Protein AF-A0A969X946-F1 (afdb_monomer_lite)

Secondary structure (DSSP, 8-state):
--S--HHHHHHHHHHTTT-SS-EEEEEPPSS-TTSHHHHHHHHHHHHTT-EEEEE-SS-TTS-EEEEE------HHHHHHHHHHHHHHHHHHHHTSSS----TT-TTSPPPPHHHHHHHHHHHHHHHHSSEEHHHHHHTT--TTHHHHHHH-TTS-EEEEETTEEEE-HHHHHHHHHTHHHHHHHHHHT----PPP-----------------------------------

pLDDT: mean 74.17, std 20.43, range [31.42, 93.5]

Structure (mmCIF, N/CA/C/O backbone):
data_AF-A0A969X946-F1
#
_entry.id   AF-A0A969X946-F1
#
loop_
_atom_site.group_PDB
_atom_site.id
_atom_site.type_symbol
_atom_site.label_atom_id
_atom_site.label_alt_id
_atom_site.label_comp_id
_atom_site.label_asym_id
_atom_site.label_entity_id
_atom_site.label_seq_id
_atom_site.pdbx_PDB_ins_code
_atom_site.Cartn_x
_atom_site.Cartn_y
_atom_site.Cartn_z
_atom_site.occupancy
_atom_site.B_iso_or_equiv
_atom_site.auth_seq_id
_atom_site.auth_comp_id
_atom_site.auth_asym_id
_atom_site.auth_atom_id
_atom_site.pdbx_PDB_model_num
ATOM 1 N N . LYS A 1 1 ? 23.696 4.891 -25.843 1.00 55.41 1 LYS A N 1
ATOM 2 C CA . LYS A 1 1 ? 23.081 4.981 -24.489 1.00 55.41 1 LYS A CA 1
ATOM 3 C C . LYS A 1 1 ? 23.203 3.608 -23.830 1.00 55.41 1 LYS A C 1
ATOM 5 O O . LYS A 1 1 ? 22.520 2.703 -24.272 1.00 55.41 1 LYS A O 1
ATOM 10 N N . LEU A 1 2 ? 24.093 3.444 -22.847 1.00 66.69 2 LEU A N 1
ATOM 11 C CA . LEU A 1 2 ? 24.466 2.140 -22.260 1.00 66.69 2 LEU A CA 1
ATOM 12 C C . LEU A 1 2 ? 23.665 1.771 -20.994 1.00 66.69 2 LEU A C 1
ATOM 14 O O . LEU A 1 2 ? 23.982 0.811 -20.305 1.00 66.69 2 LEU A O 1
ATOM 18 N N . THR A 1 3 ? 22.639 2.549 -20.649 1.00 77.50 3 THR A N 1
ATOM 19 C CA . THR A 1 3 ? 21.863 2.373 -19.418 1.00 77.50 3 THR A CA 1
ATOM 20 C C . THR A 1 3 ? 20.389 2.148 -19.723 1.00 77.50 3 THR A C 1
ATOM 22 O O . THR A 1 3 ? 19.818 2.778 -20.617 1.00 77.50 3 THR A O 1
ATOM 25 N N . LEU A 1 4 ? 19.752 1.271 -18.938 1.00 83.06 4 LEU A N 1
ATOM 26 C CA . LEU A 1 4 ? 18.316 1.011 -19.021 1.00 83.06 4 LEU A CA 1
ATOM 27 C C . LEU A 1 4 ? 17.534 2.256 -18.571 1.00 83.06 4 LEU A C 1
ATOM 29 O O . LEU A 1 4 ? 17.396 2.523 -17.367 1.00 83.06 4 LEU A O 1
ATOM 33 N N . ASN A 1 5 ? 17.051 3.021 -19.549 1.00 87.56 5 ASN A N 1
ATOM 34 C CA . ASN A 1 5 ? 16.273 4.246 -19.382 1.00 87.56 5 ASN A CA 1
ATOM 35 C C . ASN A 1 5 ? 14.909 4.136 -20.082 1.00 87.56 5 ASN A C 1
A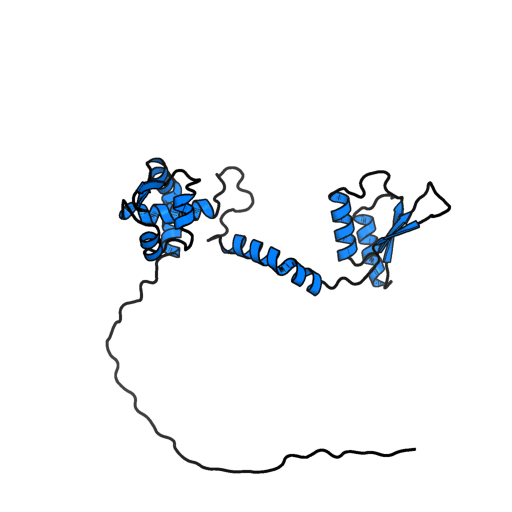TOM 37 O O . ASN A 1 5 ? 14.678 3.232 -20.884 1.00 87.56 5 ASN A O 1
ATOM 41 N N . LEU A 1 6 ? 14.004 5.071 -19.780 1.00 89.62 6 LEU A N 1
ATOM 42 C CA . LEU A 1 6 ? 12.645 5.049 -20.323 1.00 89.62 6 LEU A CA 1
ATOM 43 C C . LEU A 1 6 ? 12.625 5.160 -21.854 1.00 89.62 6 LEU A C 1
ATOM 45 O O . LEU A 1 6 ? 11.811 4.503 -22.489 1.00 89.62 6 LEU A O 1
ATOM 49 N N . THR A 1 7 ? 13.542 5.922 -22.458 1.00 90.69 7 THR A N 1
ATOM 50 C CA . THR A 1 7 ? 13.627 6.052 -23.921 1.00 90.69 7 THR A CA 1
ATOM 51 C C . THR A 1 7 ? 13.868 4.703 -24.597 1.00 90.69 7 THR A C 1
ATOM 53 O O . THR A 1 7 ? 13.180 4.378 -25.558 1.00 90.69 7 THR A O 1
ATOM 56 N N . VAL A 1 8 ? 14.804 3.899 -24.080 1.00 90.56 8 VAL A N 1
ATOM 57 C CA . VAL A 1 8 ? 15.101 2.555 -24.604 1.00 90.56 8 VAL A CA 1
ATOM 58 C C . VAL A 1 8 ? 13.893 1.634 -24.442 1.00 90.56 8 VAL A C 1
ATOM 60 O O . VAL A 1 8 ? 13.562 0.890 -25.360 1.00 90.56 8 VAL A O 1
ATOM 63 N N . ILE A 1 9 ? 13.193 1.721 -23.308 1.00 92.12 9 ILE A N 1
ATOM 64 C CA . I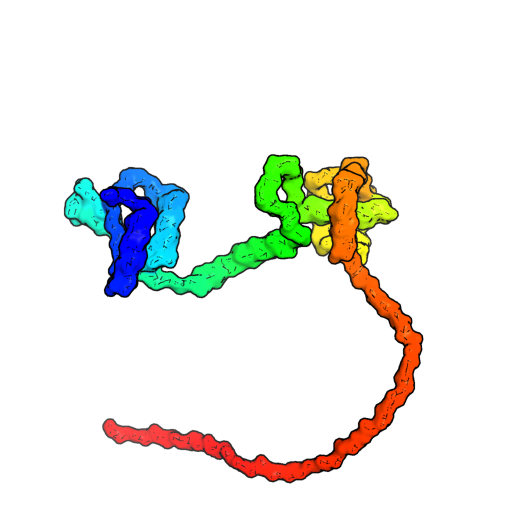LE A 1 9 ? 11.987 0.920 -23.058 1.00 92.12 9 ILE A CA 1
ATOM 65 C C . ILE A 1 9 ? 10.877 1.287 -24.050 1.00 92.12 9 ILE A C 1
ATOM 67 O O . ILE A 1 9 ? 10.271 0.395 -24.631 1.00 92.12 9 ILE A O 1
ATOM 71 N N . VAL A 1 10 ? 10.648 2.579 -24.304 1.00 93.50 10 VAL A N 1
ATOM 72 C CA . VAL A 1 10 ? 9.655 3.045 -25.290 1.00 93.50 10 VAL A CA 1
ATOM 73 C C . VAL A 1 10 ? 10.017 2.592 -26.707 1.00 93.50 10 VAL A C 1
ATOM 75 O O . VAL A 1 10 ? 9.151 2.184 -27.474 1.00 93.50 10 VAL A O 1
ATOM 78 N N . GLN A 1 11 ? 11.299 2.615 -27.067 1.00 91.81 11 GLN A N 1
ATOM 79 C CA . GLN A 1 11 ? 11.750 2.092 -28.359 1.00 91.81 11 GLN A CA 1
ATOM 80 C C . GLN A 1 11 ? 11.550 0.575 -28.475 1.00 91.81 11 GLN A C 1
ATOM 82 O O . GLN A 1 11 ? 11.248 0.075 -29.557 1.00 91.81 11 GLN A O 1
ATOM 87 N N . ALA A 1 12 ? 11.722 -0.171 -27.382 1.00 92.62 12 ALA A N 1
ATOM 88 C CA . ALA A 1 12 ? 11.475 -1.608 -27.354 1.00 92.62 12 ALA A CA 1
ATOM 89 C C . ALA A 1 12 ? 9.978 -1.923 -27.501 1.00 92.62 12 ALA A C 1
ATOM 91 O O . ALA A 1 12 ? 9.612 -2.756 -28.326 1.00 92.62 12 ALA A O 1
ATOM 92 N N . THR A 1 13 ? 9.097 -1.201 -26.802 1.00 93.19 13 THR A N 1
ATOM 93 C CA . THR A 1 13 ? 7.645 -1.402 -26.940 1.00 93.19 13 THR A CA 1
ATOM 94 C C . THR A 1 13 ? 7.128 -1.036 -28.328 1.00 93.19 13 THR A C 1
ATOM 96 O O . THR A 1 13 ? 6.245 -1.707 -28.853 1.00 93.19 13 THR A O 1
ATOM 99 N N . GLN A 1 14 ? 7.703 -0.024 -28.985 1.00 93.50 14 GLN A N 1
ATOM 100 C CA . GLN A 1 14 ? 7.376 0.279 -30.383 1.00 93.50 14 GLN A CA 1
ATOM 101 C C . GLN A 1 14 ? 7.691 -0.894 -31.324 1.00 93.50 14 GLN A C 1
ATOM 103 O O . GLN A 1 14 ? 6.919 -1.147 -32.249 1.00 93.50 14 GLN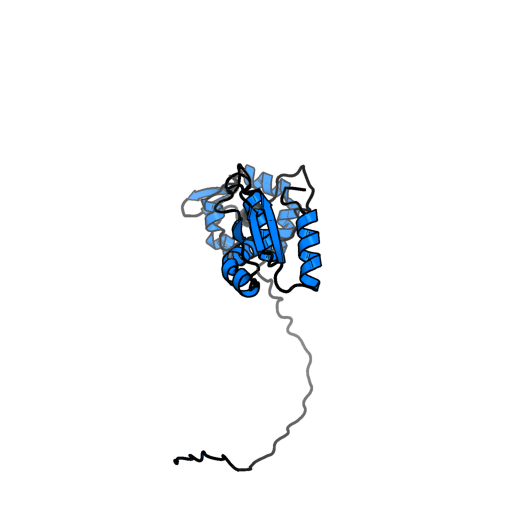 A O 1
ATOM 108 N N . ARG A 1 15 ? 8.776 -1.642 -31.075 1.00 93.19 15 ARG A N 1
ATOM 109 C CA . ARG A 1 15 ? 9.160 -2.814 -31.883 1.00 93.19 15 ARG A CA 1
ATOM 110 C C . ARG A 1 15 ? 8.237 -4.017 -31.701 1.00 93.19 15 ARG A C 1
ATOM 112 O O . ARG A 1 15 ? 8.118 -4.807 -32.631 1.00 93.19 15 ARG A O 1
ATOM 119 N N . GLN A 1 16 ? 7.528 -4.124 -30.577 1.00 92.50 16 GLN A N 1
ATOM 120 C CA . GLN A 1 16 ? 6.551 -5.202 -30.353 1.00 92.50 16 GLN A CA 1
ATOM 121 C C . GLN A 1 16 ? 5.375 -5.160 -31.341 1.00 92.50 16 GLN A C 1
ATOM 123 O O . GLN A 1 16 ? 4.665 -6.143 -31.499 1.00 92.50 16 GLN A O 1
ATOM 128 N N . ARG A 1 17 ? 5.173 -4.036 -32.046 1.00 91.62 17 ARG A N 1
ATOM 129 C CA . ARG A 1 17 ? 4.196 -3.946 -33.144 1.00 91.62 17 ARG A CA 1
ATOM 130 C C . ARG A 1 17 ? 4.553 -4.826 -34.342 1.00 91.62 17 ARG A C 1
ATOM 132 O O . ARG A 1 17 ? 3.668 -5.157 -35.119 1.00 91.62 17 ARG A O 1
ATOM 139 N N . LEU A 1 18 ? 5.839 -5.120 -34.520 1.00 92.69 18 LEU A N 1
ATOM 140 C CA . LEU A 1 18 ? 6.372 -5.828 -35.683 1.00 92.69 18 LEU A CA 1
ATOM 141 C C . LEU A 1 18 ? 6.952 -7.194 -35.304 1.00 92.69 18 LEU A C 1
ATOM 143 O O . LEU A 1 18 ? 6.895 -8.118 -36.107 1.00 92.69 18 LEU A O 1
ATOM 147 N N . CYS A 1 19 ? 7.502 -7.322 -34.094 1.00 90.44 19 CYS A N 1
ATOM 148 C CA . CYS A 1 19 ? 8.180 -8.529 -33.633 1.00 90.44 19 CYS A CA 1
ATOM 149 C C . CYS A 1 19 ? 7.427 -9.177 -32.459 1.00 90.44 19 CYS A C 1
ATOM 151 O O . CYS A 1 19 ? 7.092 -8.463 -31.511 1.00 90.44 19 CYS A O 1
ATOM 153 N N . PRO A 1 20 ? 7.231 -10.510 -32.466 1.00 84.75 20 PRO A N 1
ATOM 154 C CA . PRO A 1 20 ? 6.579 -11.223 -31.366 1.00 84.75 20 PRO A CA 1
ATOM 155 C C . PRO A 1 20 ? 7.438 -11.247 -30.095 1.00 84.75 20 PRO A C 1
ATOM 157 O O . PRO A 1 20 ? 6.914 -11.131 -28.993 1.00 84.75 20 PRO A O 1
ATOM 160 N N . GLU A 1 21 ? 8.762 -11.329 -30.245 1.00 91.69 21 GLU A N 1
ATOM 161 C CA . GLU A 1 21 ? 9.713 -11.286 -29.136 1.00 91.69 21 GLU A CA 1
ATOM 162 C C . GLU A 1 21 ? 10.650 -10.091 -29.288 1.00 91.69 21 GLU A C 1
ATOM 164 O O . GLU A 1 21 ? 11.303 -9.909 -30.319 1.00 91.69 21 GLU A O 1
ATOM 169 N N . VAL A 1 22 ? 10.732 -9.266 -28.244 1.00 93.06 22 VAL A N 1
ATOM 170 C CA . VAL A 1 22 ? 11.616 -8.100 -28.215 1.00 93.06 22 VAL A CA 1
ATOM 171 C C . VAL A 1 22 ? 12.521 -8.168 -26.999 1.00 93.06 22 VAL A C 1
ATOM 173 O O . VAL A 1 22 ? 12.069 -8.303 -25.860 1.00 93.06 22 VAL A O 1
ATOM 176 N N . TRP A 1 23 ? 13.812 -8.002 -27.259 1.00 93.12 23 TRP A N 1
ATOM 177 C CA . TRP A 1 23 ? 14.866 -8.039 -26.260 1.00 93.12 23 TRP A CA 1
ATOM 178 C C . TRP A 1 23 ? 15.526 -6.671 -26.114 1.00 93.12 23 TRP A C 1
ATOM 180 O O . TRP A 1 23 ? 15.756 -5.956 -27.090 1.00 93.12 23 TRP A O 1
ATOM 190 N N . VAL A 1 24 ? 15.865 -6.319 -24.877 1.00 92.12 24 VAL A N 1
ATOM 191 C CA . VAL A 1 24 ? 16.703 -5.165 -24.555 1.00 92.12 24 VAL A CA 1
ATOM 192 C C . VAL A 1 24 ? 18.047 -5.682 -24.065 1.00 92.12 24 VAL A C 1
ATOM 194 O O . VAL A 1 24 ? 18.098 -6.406 -23.076 1.00 92.12 24 VAL A O 1
ATOM 197 N N . ALA A 1 25 ? 19.133 -5.299 -24.732 1.00 91.25 25 ALA A N 1
ATOM 198 C CA . ALA A 1 25 ? 20.490 -5.623 -24.305 1.00 91.25 25 ALA A CA 1
ATOM 199 C C . ALA A 1 25 ? 21.132 -4.414 -23.619 1.00 91.25 25 ALA A C 1
ATOM 201 O O . ALA A 1 25 ? 21.130 -3.307 -24.166 1.00 91.25 25 ALA A O 1
ATOM 202 N N . ILE A 1 26 ? 21.676 -4.614 -22.420 1.00 89.44 26 ILE A N 1
ATOM 203 C CA . ILE A 1 26 ? 22.457 -3.600 -21.703 1.00 89.44 26 ILE A CA 1
ATOM 204 C C . ILE A 1 26 ? 23.748 -4.223 -21.166 1.00 89.44 26 ILE A C 1
ATOM 206 O O . ILE A 1 26 ? 23.740 -5.407 -20.834 1.00 89.44 26 ILE A O 1
ATOM 210 N N . PRO A 1 27 ? 24.843 -3.457 -21.022 1.00 87.81 27 PRO A N 1
ATOM 211 C CA . PRO A 1 27 ? 26.015 -3.949 -20.314 1.00 87.81 27 PRO A CA 1
ATOM 212 C C . PRO A 1 27 ? 25.666 -4.302 -18.865 1.00 87.81 27 PRO A C 1
ATOM 214 O O . PRO A 1 27 ? 24.824 -3.639 -18.240 1.00 87.81 27 PRO A O 1
ATOM 217 N N . ARG A 1 28 ? 26.316 -5.335 -18.323 1.00 84.44 28 ARG A N 1
ATOM 218 C CA . ARG A 1 28 ? 26.116 -5.759 -16.937 1.00 84.44 28 ARG A CA 1
ATOM 219 C C . ARG A 1 28 ? 26.417 -4.590 -15.991 1.00 84.44 28 ARG A C 1
ATOM 221 O O . ARG A 1 28 ? 27.518 -4.042 -16.013 1.00 84.44 28 ARG A O 1
ATOM 228 N N . PRO A 1 29 ? 25.453 -4.160 -15.157 1.00 79.06 29 PRO A N 1
ATOM 229 C CA . PRO A 1 29 ? 25.690 -3.039 -14.263 1.00 79.06 29 PRO A CA 1
ATOM 230 C C . PRO A 1 29 ? 26.687 -3.448 -13.158 1.00 79.06 29 PRO A C 1
ATOM 232 O O . PRO A 1 29 ? 26.438 -4.437 -12.464 1.00 79.06 29 PRO A O 1
ATOM 235 N N . PRO A 1 30 ? 27.767 -2.674 -12.921 1.00 65.31 30 PRO A N 1
ATOM 236 C CA . PRO A 1 30 ? 28.841 -3.047 -11.988 1.00 65.31 30 PRO A CA 1
ATOM 237 C C . PRO A 1 30 ? 28.397 -3.056 -10.517 1.00 65.31 30 PRO A C 1
ATOM 239 O O . PRO A 1 30 ? 28.999 -3.709 -9.669 1.00 65.31 30 PRO A O 1
ATOM 242 N N . ARG A 1 31 ? 27.312 -2.346 -10.186 1.00 67.19 31 ARG A N 1
ATOM 243 C CA . ARG A 1 31 ? 26.640 -2.394 -8.881 1.00 67.19 31 ARG A CA 1
ATOM 244 C C . ARG A 1 31 ? 25.128 -2.330 -9.082 1.00 67.19 31 ARG A C 1
ATOM 246 O O . ARG A 1 31 ? 24.648 -1.742 -10.046 1.00 67.19 31 ARG A O 1
ATOM 253 N N . SER A 1 32 ? 24.380 -2.823 -8.087 1.00 64.75 32 SER A N 1
ATOM 254 C CA . SER A 1 32 ? 22.963 -2.476 -7.858 1.00 64.75 32 SER A CA 1
ATOM 255 C C . SER A 1 32 ? 21.872 -3.343 -8.519 1.00 64.75 32 SER A C 1
ATOM 257 O O . SER A 1 32 ? 20.716 -2.922 -8.570 1.00 64.75 32 SER A O 1
ATOM 259 N N . MET A 1 33 ? 22.155 -4.596 -8.902 1.00 72.62 33 MET A N 1
ATOM 260 C CA . MET A 1 33 ? 21.099 -5.550 -9.320 1.00 72.62 33 MET A CA 1
ATOM 261 C C . MET A 1 33 ? 20.120 -5.936 -8.188 1.00 72.62 33 MET A C 1
ATOM 263 O O . MET A 1 33 ? 19.048 -6.487 -8.429 1.00 72.62 33 MET A O 1
ATOM 267 N N . ARG A 1 34 ? 20.451 -5.632 -6.926 1.00 77.06 34 ARG A N 1
ATOM 268 C CA . ARG A 1 34 ? 19.557 -5.836 -5.770 1.00 77.06 34 ARG A CA 1
ATOM 269 C C . ARG A 1 34 ? 18.797 -4.577 -5.344 1.00 77.06 34 ARG A C 1
ATOM 271 O O . ARG A 1 34 ? 17.991 -4.646 -4.423 1.00 77.06 34 ARG A O 1
ATOM 278 N N . SER A 1 35 ? 19.025 -3.427 -5.981 1.00 86.88 35 SER A N 1
ATOM 279 C CA . SER A 1 35 ? 18.346 -2.194 -5.570 1.00 86.88 35 SER A CA 1
ATOM 280 C C . SER A 1 35 ? 16.860 -2.204 -5.894 1.00 86.88 35 SER A C 1
ATOM 282 O O . SER A 1 35 ? 16.404 -2.795 -6.875 1.00 86.88 35 SER A O 1
ATOM 284 N N . ARG A 1 36 ? 16.096 -1.449 -5.103 1.00 86.31 36 ARG A N 1
ATOM 285 C CA . ARG A 1 36 ? 14.663 -1.257 -5.330 1.00 86.31 36 ARG A CA 1
ATOM 286 C C . ARG A 1 36 ? 14.372 -0.649 -6.705 1.00 86.31 36 ARG A C 1
ATOM 288 O O . ARG A 1 36 ? 13.439 -1.079 -7.374 1.00 86.31 36 ARG A O 1
ATOM 295 N N . GLN A 1 37 ? 15.200 0.295 -7.156 1.00 86.31 37 GLN A N 1
ATOM 296 C CA . GLN A 1 37 ? 15.068 0.890 -8.488 1.00 86.31 37 GLN A CA 1
ATOM 297 C C . GLN A 1 37 ? 15.260 -0.148 -9.599 1.00 86.31 37 GLN A C 1
ATOM 299 O O . GLN A 1 37 ? 14.489 -0.163 -10.555 1.00 86.31 37 GLN A O 1
ATOM 304 N N . TRP A 1 38 ? 16.245 -1.041 -9.469 1.00 88.31 38 TRP A N 1
ATOM 305 C CA . TRP A 1 38 ? 16.441 -2.132 -10.421 1.00 88.31 38 TRP A CA 1
ATOM 306 C C . TRP A 1 38 ? 15.245 -3.085 -10.444 1.00 88.31 38 TRP A C 1
ATOM 308 O O . TRP A 1 38 ? 14.714 -3.375 -11.512 1.00 88.31 38 TRP A O 1
ATOM 318 N N . GLN A 1 39 ? 14.742 -3.482 -9.272 1.00 89.44 39 GLN A N 1
ATOM 319 C CA . GLN A 1 39 ? 13.545 -4.321 -9.168 1.00 89.44 39 GLN A CA 1
ATOM 320 C C . GLN A 1 39 ? 12.308 -3.654 -9.792 1.00 89.44 39 GLN A C 1
ATOM 322 O O . GLN A 1 39 ? 11.521 -4.328 -10.452 1.00 89.44 39 GLN A O 1
ATOM 327 N N . HIS A 1 40 ? 12.151 -2.331 -9.659 1.00 89.62 40 HIS A N 1
ATOM 328 C CA . HIS A 1 40 ? 11.085 -1.587 -10.340 1.00 89.62 40 HIS A CA 1
ATOM 329 C C . HIS A 1 40 ? 11.240 -1.621 -11.869 1.00 89.62 40 HIS A C 1
ATOM 331 O O . HIS A 1 40 ? 10.249 -1.805 -12.574 1.00 89.62 40 HIS A O 1
ATOM 337 N N . LYS A 1 41 ? 12.467 -1.496 -12.394 1.00 89.69 41 LYS A N 1
ATOM 338 C CA . LYS A 1 41 ? 12.727 -1.616 -13.838 1.00 89.69 41 LYS A CA 1
ATOM 339 C C . LYS A 1 41 ? 12.442 -3.030 -14.350 1.00 89.69 41 LYS A C 1
ATOM 341 O O . LYS A 1 41 ? 11.766 -3.171 -15.362 1.00 89.69 41 LYS A O 1
ATOM 346 N N . LEU A 1 42 ? 12.873 -4.071 -13.632 1.00 90.12 42 LEU A N 1
ATOM 347 C CA . LEU A 1 42 ? 12.548 -5.460 -13.978 1.00 90.12 42 LEU A CA 1
ATOM 348 C C . LEU A 1 42 ? 11.040 -5.719 -13.935 1.00 90.12 42 LEU A C 1
ATOM 350 O O . LEU A 1 42 ? 10.504 -6.396 -14.807 1.00 90.12 42 LEU A O 1
ATOM 354 N N . HIS A 1 43 ? 10.342 -5.168 -12.936 1.00 90.19 43 HIS A N 1
ATOM 355 C CA . HIS A 1 43 ? 8.888 -5.254 -12.860 1.00 90.19 43 HIS A CA 1
ATOM 356 C C . HIS A 1 43 ? 8.229 -4.624 -14.090 1.00 90.19 43 HIS A C 1
ATOM 358 O O . HIS A 1 43 ? 7.336 -5.233 -14.669 1.00 90.19 43 HIS A O 1
ATOM 364 N N . LEU A 1 44 ? 8.695 -3.447 -14.515 1.00 91.56 44 LEU A N 1
ATOM 365 C CA . LEU A 1 44 ? 8.193 -2.780 -15.713 1.00 91.56 44 LEU A CA 1
ATOM 366 C C . LEU A 1 44 ? 8.418 -3.628 -16.973 1.00 91.56 44 LEU A C 1
ATOM 368 O O . LEU A 1 44 ? 7.470 -3.845 -17.716 1.00 91.56 44 LEU A O 1
ATOM 372 N N . LEU A 1 45 ? 9.627 -4.158 -17.180 1.00 91.75 45 LEU A N 1
ATOM 373 C CA . LEU A 1 45 ? 9.930 -5.010 -18.338 1.00 91.75 45 LEU A CA 1
ATOM 374 C C . LEU A 1 45 ? 9.064 -6.277 -18.366 1.00 91.75 45 LEU A C 1
ATOM 376 O O . LEU A 1 45 ? 8.491 -6.589 -19.402 1.00 91.75 45 LEU A O 1
ATOM 380 N N . ARG A 1 46 ? 8.861 -6.940 -17.216 1.00 90.69 46 ARG A N 1
ATOM 381 C CA . ARG A 1 46 ? 7.941 -8.089 -17.099 1.00 90.69 46 ARG A CA 1
ATOM 382 C C . ARG A 1 46 ? 6.497 -7.727 -17.440 1.00 90.69 46 ARG A C 1
ATOM 384 O O . ARG A 1 46 ? 5.785 -8.537 -18.012 1.00 90.69 46 ARG A O 1
ATOM 391 N N . ARG A 1 47 ? 6.041 -6.529 -17.058 1.00 90.06 47 ARG A N 1
ATOM 392 C CA . ARG A 1 47 ? 4.684 -6.038 -17.364 1.00 90.06 47 ARG A CA 1
ATOM 393 C C . ARG A 1 47 ? 4.500 -5.676 -18.832 1.00 90.06 47 ARG A C 1
ATOM 395 O O . ARG A 1 47 ? 3.359 -5.625 -19.274 1.00 90.06 47 ARG A O 1
ATOM 402 N N . LEU A 1 48 ? 5.595 -5.383 -19.522 1.00 91.75 48 LEU A N 1
ATOM 403 C CA . LEU A 1 48 ? 5.632 -5.073 -20.943 1.00 91.75 48 LEU A CA 1
ATOM 404 C C . LEU A 1 48 ? 6.011 -6.289 -21.790 1.00 91.75 48 LEU A C 1
ATOM 406 O O . LEU A 1 48 ? 6.113 -6.135 -22.995 1.00 91.75 48 LEU A O 1
ATOM 410 N N . GLU A 1 49 ? 6.233 -7.462 -21.187 1.00 92.69 49 GLU A N 1
ATOM 411 C CA . GLU A 1 49 ? 6.604 -8.695 -21.903 1.00 92.69 49 GLU A CA 1
ATOM 412 C C . GLU A 1 49 ? 7.908 -8.538 -22.707 1.00 92.69 49 GLU A C 1
ATOM 414 O O . GLU A 1 49 ? 8.095 -9.110 -23.776 1.00 92.69 49 GLU A O 1
ATOM 419 N N . LEU A 1 50 ? 8.828 -7.726 -22.178 1.00 92.75 50 LEU A N 1
ATOM 420 C CA . LEU A 1 50 ? 10.132 -7.468 -22.776 1.00 92.75 50 LEU A CA 1
ATOM 421 C C . LEU A 1 50 ? 11.201 -8.367 -22.155 1.00 92.75 50 LEU A C 1
ATOM 423 O O . LEU A 1 50 ? 11.305 -8.480 -20.929 1.00 92.75 50 LEU A O 1
ATOM 427 N N . GLY A 1 51 ? 12.048 -8.931 -23.012 1.00 93.12 51 GLY A N 1
ATOM 428 C CA . GLY A 1 51 ? 13.243 -9.659 -22.612 1.00 93.12 51 GLY A CA 1
ATOM 429 C C . GLY A 1 51 ? 14.375 -8.715 -22.210 1.00 93.12 51 GLY A C 1
ATOM 430 O O . GLY A 1 51 ? 14.478 -7.592 -22.712 1.00 93.12 51 GLY A O 1
ATOM 431 N N . LEU A 1 52 ? 15.250 -9.167 -21.313 1.00 92.69 52 LEU A N 1
ATOM 432 C CA . LEU A 1 52 ? 16.434 -8.422 -20.881 1.00 92.69 52 LEU A CA 1
ATOM 433 C C . LEU A 1 52 ? 17.675 -9.308 -20.966 1.00 92.69 52 LEU A C 1
ATOM 435 O O . LEU A 1 52 ? 17.761 -10.317 -20.266 1.00 92.69 52 LEU A O 1
ATOM 439 N N . LEU A 1 53 ? 18.640 -8.872 -21.772 1.00 92.25 53 LEU A N 1
ATOM 440 C CA . LEU A 1 53 ? 19.970 -9.458 -21.895 1.00 92.25 53 LEU A CA 1
ATOM 441 C C . LEU A 1 53 ? 20.985 -8.554 -21.193 1.00 92.25 53 LEU A C 1
ATOM 443 O O . LEU A 1 53 ? 21.041 -7.346 -21.444 1.00 92.25 53 LEU A O 1
ATOM 447 N N . LEU A 1 54 ? 21.782 -9.142 -20.309 1.00 89.81 54 LEU A N 1
ATOM 448 C CA . LEU A 1 54 ? 22.946 -8.504 -19.711 1.00 89.81 54 LEU A CA 1
ATOM 449 C C . LEU A 1 54 ? 24.182 -8.935 -20.486 1.00 89.81 54 LEU A C 1
ATOM 451 O O . LEU A 1 54 ? 24.467 -10.121 -20.552 1.00 89.81 54 LEU A O 1
ATOM 455 N N . VAL A 1 55 ? 24.895 -7.977 -21.064 1.00 87.31 55 VAL A N 1
ATOM 456 C CA . VAL A 1 55 ? 26.107 -8.225 -21.846 1.00 87.31 55 VAL A CA 1
ATOM 457 C C . VAL A 1 55 ? 27.323 -7.961 -20.966 1.00 87.31 55 VAL A C 1
ATOM 459 O O . VAL A 1 55 ? 27.484 -6.848 -20.459 1.00 87.31 55 VAL A O 1
ATOM 462 N N . ASP A 1 56 ? 28.169 -8.967 -20.768 1.00 84.31 56 ASP A N 1
ATOM 463 C CA . ASP A 1 56 ? 29.438 -8.806 -20.058 1.00 84.31 56 ASP A CA 1
ATOM 464 C C . ASP A 1 56 ? 30.525 -8.409 -21.058 1.00 84.31 56 ASP A C 1
ATOM 466 O O . ASP A 1 56 ? 31.028 -9.223 -21.826 1.00 84.31 56 ASP A O 1
ATOM 470 N N . LEU A 1 57 ? 30.881 -7.122 -21.058 1.00 78.31 57 LEU A N 1
ATOM 471 C CA . LEU A 1 57 ? 31.908 -6.584 -21.957 1.00 78.31 57 LEU A CA 1
ATOM 472 C C . LEU A 1 57 ? 33.332 -6.974 -21.523 1.00 78.31 57 LEU A C 1
ATOM 474 O O . LEU A 1 57 ? 34.238 -6.967 -22.349 1.00 78.31 57 LEU A O 1
ATOM 478 N N . ASP A 1 58 ? 33.510 -7.354 -20.254 1.00 76.81 58 ASP A N 1
ATOM 479 C CA . ASP A 1 58 ? 34.811 -7.697 -19.663 1.00 76.81 58 ASP A CA 1
ATOM 480 C C . ASP A 1 58 ? 35.135 -9.204 -19.738 1.00 76.81 58 ASP A C 1
ATOM 482 O O . ASP A 1 58 ? 36.257 -9.614 -19.446 1.00 76.81 58 ASP A O 1
ATOM 486 N N . ARG A 1 59 ? 34.158 -10.051 -20.101 1.00 73.62 59 ARG A N 1
ATOM 487 C CA . ARG A 1 59 ? 34.309 -11.515 -20.191 1.00 73.62 59 ARG A CA 1
ATOM 488 C C . ARG A 1 59 ? 33.783 -12.034 -21.534 1.00 73.62 59 ARG A C 1
ATOM 490 O O . ARG A 1 59 ? 32.619 -12.421 -21.623 1.00 73.62 59 ARG A O 1
ATOM 497 N N . PRO A 1 60 ? 34.626 -12.097 -22.578 1.00 66.62 60 PRO A N 1
ATOM 498 C CA . PRO A 1 60 ? 34.186 -12.478 -23.921 1.00 66.62 60 PRO A CA 1
ATOM 499 C C . PRO A 1 60 ? 33.758 -13.951 -24.050 1.00 66.62 60 PRO A C 1
ATOM 501 O O . PRO A 1 60 ? 33.072 -14.295 -25.006 1.00 66.62 60 PRO A O 1
ATOM 504 N N . GLU A 1 61 ? 34.118 -14.817 -23.097 1.00 68.19 61 GLU A N 1
ATOM 505 C CA . GLU A 1 61 ? 33.771 -16.249 -23.113 1.00 68.19 61 GLU A CA 1
ATOM 506 C C . GLU A 1 61 ? 32.285 -16.527 -22.819 1.00 68.19 61 GLU A C 1
ATOM 508 O O . GLU A 1 61 ? 31.747 -17.546 -23.247 1.00 68.19 61 GLU A O 1
ATOM 513 N N . GLN A 1 62 ? 31.599 -15.619 -22.114 1.00 64.00 62 GLN A N 1
ATOM 514 C CA . GLN A 1 62 ? 30.153 -15.675 -21.864 1.00 64.00 62 GLN A CA 1
ATOM 515 C C . GLN A 1 62 ? 29.559 -14.280 -22.075 1.00 64.00 62 GLN A C 1
ATOM 517 O O . GLN A 1 62 ? 29.271 -13.565 -21.115 1.00 64.00 62 GLN A O 1
ATOM 522 N N . PRO A 1 63 ? 29.392 -13.864 -23.339 1.00 74.12 63 PRO A N 1
ATOM 523 C CA . PR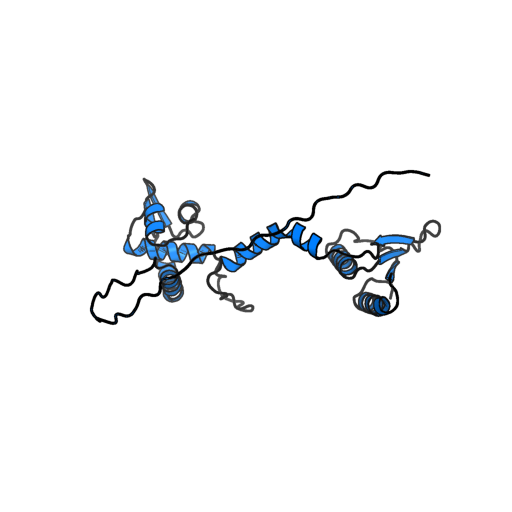O A 1 63 ? 29.172 -12.464 -23.664 1.00 74.12 63 PRO A CA 1
ATOM 524 C C . PRO A 1 63 ? 27.789 -11.955 -23.241 1.00 74.12 63 PRO A C 1
ATOM 526 O O . PRO A 1 63 ? 27.620 -10.746 -23.115 1.00 74.12 63 PRO A O 1
ATOM 529 N N . ALA A 1 64 ? 26.794 -12.828 -23.023 1.00 81.56 64 ALA A N 1
ATOM 530 C CA . ALA A 1 64 ? 25.447 -12.409 -22.643 1.00 81.56 64 ALA A CA 1
ATOM 531 C C . ALA A 1 64 ? 24.702 -13.409 -21.738 1.00 81.56 64 ALA A C 1
ATOM 533 O O . ALA A 1 64 ? 24.692 -14.611 -21.988 1.00 81.56 64 ALA A O 1
ATOM 534 N N . GLU A 1 65 ? 24.003 -12.881 -20.731 1.00 86.81 65 GLU A N 1
ATOM 535 C CA . GLU A 1 65 ? 23.130 -13.598 -19.796 1.00 86.81 65 GLU A CA 1
ATOM 536 C C . GLU A 1 65 ? 21.679 -13.098 -19.942 1.00 86.81 65 GLU A C 1
ATOM 538 O O . GLU A 1 65 ? 21.408 -11.896 -19.856 1.00 86.81 65 GLU A O 1
ATOM 543 N N . ALA A 1 66 ? 20.720 -14.008 -20.137 1.00 87.56 66 ALA A N 1
ATOM 544 C CA . ALA A 1 66 ? 19.296 -13.669 -20.181 1.00 87.56 66 ALA A CA 1
ATOM 545 C C . ALA A 1 66 ? 18.710 -13.567 -18.768 1.00 87.56 66 ALA A C 1
ATOM 547 O O . ALA A 1 66 ? 18.491 -14.572 -18.097 1.00 87.56 66 ALA A O 1
ATOM 548 N N . LEU A 1 67 ? 18.416 -12.342 -18.323 1.00 87.50 67 LEU A N 1
ATOM 549 C CA . LEU A 1 67 ? 17.842 -12.097 -16.996 1.00 87.50 67 LEU A CA 1
ATOM 550 C C . LEU A 1 67 ? 16.308 -12.157 -16.992 1.00 87.50 67 LEU A C 1
ATOM 552 O O . LEU A 1 67 ? 15.693 -12.515 -15.985 1.00 87.50 67 LEU A O 1
ATOM 556 N N . LEU A 1 68 ? 15.676 -11.749 -18.093 1.00 88.94 68 LEU A N 1
ATOM 557 C CA . LEU A 1 68 ? 14.228 -11.812 -18.279 1.00 88.94 68 LEU A CA 1
ATOM 558 C C . LEU A 1 68 ? 13.921 -12.358 -19.663 1.00 88.94 68 LEU A C 1
ATOM 560 O O . LEU A 1 68 ? 14.493 -11.887 -20.644 1.00 88.94 68 LEU A O 1
ATOM 564 N N . LEU A 1 69 ? 12.981 -13.293 -19.725 1.00 87.81 69 LEU A N 1
ATOM 565 C CA . LEU A 1 69 ? 12.435 -13.795 -20.977 1.00 87.81 69 LEU A CA 1
ATOM 566 C C . LEU A 1 69 ? 11.257 -12.908 -21.420 1.00 87.81 69 LEU A C 1
ATOM 568 O O . LEU A 1 69 ? 10.470 -12.489 -20.559 1.00 87.81 69 LEU A O 1
ATOM 572 N N . PRO A 1 70 ? 11.109 -12.628 -22.727 1.00 84.62 70 PRO A N 1
ATOM 573 C CA . PRO A 1 70 ? 9.925 -11.990 -23.290 1.00 84.62 70 PRO A CA 1
ATOM 574 C C . PRO A 1 70 ? 8.781 -13.007 -23.298 1.00 84.62 70 PRO A C 1
ATOM 576 O O . PRO A 1 70 ? 8.513 -13.672 -24.290 1.00 84.62 70 PRO A O 1
ATOM 579 N N . GLN A 1 71 ? 8.148 -13.192 -22.145 1.00 83.44 71 GLN A N 1
ATOM 580 C CA . GLN A 1 71 ? 7.034 -14.118 -21.991 1.00 83.44 71 GLN A CA 1
ATOM 581 C C . GLN A 1 71 ? 5.744 -13.366 -21.704 1.00 83.44 71 GLN A C 1
ATOM 583 O O . GLN A 1 71 ? 5.743 -12.366 -20.979 1.00 83.44 71 GLN A O 1
ATOM 588 N N . PHE A 1 72 ? 4.643 -13.919 -22.213 1.00 78.56 72 PHE A N 1
ATOM 589 C CA . PHE A 1 72 ? 3.311 -13.432 -21.904 1.00 78.56 72 PHE A CA 1
ATOM 590 C C . PHE A 1 72 ? 3.069 -13.443 -20.394 1.00 78.56 72 PHE A C 1
ATOM 592 O O . PHE A 1 72 ? 3.332 -14.433 -19.696 1.00 78.56 72 PHE A O 1
ATOM 599 N N . LEU A 1 73 ? 2.547 -12.333 -19.881 1.00 80.75 73 LEU A N 1
ATOM 600 C CA . LEU A 1 73 ? 2.182 -12.208 -18.484 1.00 80.75 73 LEU A CA 1
ATOM 601 C C . LE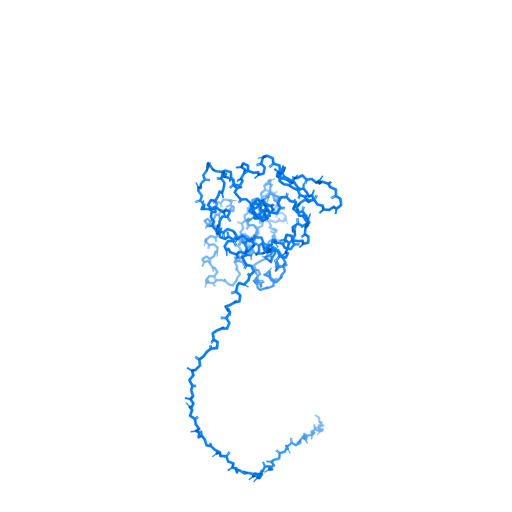U A 1 73 ? 0.666 -12.337 -18.341 1.00 80.75 73 LEU A C 1
ATOM 603 O O . LEU A 1 73 ? -0.072 -11.384 -18.589 1.00 80.75 73 LEU A O 1
ATOM 607 N N . ASP A 1 74 ? 0.198 -13.469 -17.800 1.00 83.44 74 ASP A N 1
ATOM 608 C CA . ASP A 1 74 ? -1.209 -13.599 -17.412 1.00 83.44 74 ASP A CA 1
ATOM 609 C C . ASP A 1 74 ? -1.539 -12.627 -16.265 1.00 83.44 74 ASP A C 1
ATOM 611 O O . ASP A 1 74 ? -1.364 -12.896 -15.067 1.00 83.44 74 ASP A O 1
ATOM 615 N N . ARG A 1 75 ? -2.059 -11.459 -16.650 1.00 80.94 75 ARG A N 1
ATOM 616 C CA . ARG A 1 75 ? -2.485 -10.402 -15.734 1.00 80.94 75 ARG A CA 1
ATOM 617 C C . ARG A 1 75 ? -3.545 -10.906 -14.762 1.00 80.94 75 ARG A C 1
ATOM 619 O O . ARG A 1 75 ? -3.552 -10.473 -13.609 1.00 80.94 75 ARG A O 1
ATOM 626 N N . SER A 1 76 ? -4.413 -11.819 -15.191 1.00 81.38 76 SER A N 1
ATOM 627 C CA . SER A 1 76 ? -5.470 -12.363 -14.347 1.00 81.38 76 SER A CA 1
ATOM 628 C C . SER A 1 76 ? -4.885 -13.228 -13.221 1.00 81.38 76 SER A C 1
ATOM 630 O O . SER A 1 76 ? -5.258 -13.041 -12.061 1.00 81.38 76 SER A O 1
ATOM 632 N N . ALA A 1 77 ? -3.886 -14.073 -13.506 1.00 82.44 77 ALA A N 1
ATOM 633 C CA . ALA A 1 77 ? -3.165 -14.843 -12.488 1.00 82.44 77 ALA A CA 1
ATOM 634 C C . ALA A 1 77 ? -2.443 -13.946 -11.477 1.00 82.44 77 ALA A C 1
ATOM 636 O O . ALA A 1 77 ? -2.509 -14.186 -10.267 1.00 82.44 77 ALA A O 1
ATOM 637 N N . VAL A 1 78 ? -1.796 -12.876 -11.951 1.00 82.44 78 VAL A N 1
ATOM 638 C CA . VAL A 1 78 ? -1.119 -11.904 -11.076 1.00 82.44 78 VAL A CA 1
ATOM 639 C C . VAL A 1 78 ? -2.113 -11.213 -10.139 1.00 82.44 78 VAL A C 1
ATOM 641 O O . VAL A 1 78 ? -1.826 -11.043 -8.951 1.00 82.44 78 VAL A O 1
ATOM 644 N N . LEU A 1 79 ? -3.284 -10.822 -10.648 1.00 83.31 79 LEU A N 1
ATOM 645 C CA . LEU A 1 79 ? -4.331 -10.191 -9.842 1.00 83.31 79 LEU A CA 1
ATOM 646 C C . LEU A 1 79 ? -4.930 -11.164 -8.822 1.00 83.31 79 LEU A C 1
ATOM 648 O O . LEU A 1 79 ? -5.048 -10.795 -7.654 1.00 83.31 79 LEU A O 1
ATOM 652 N N . ARG A 1 80 ? -5.217 -12.414 -9.217 1.00 85.62 80 ARG A N 1
ATOM 653 C CA . ARG A 1 80 ? -5.691 -13.469 -8.301 1.00 85.62 80 ARG A CA 1
ATOM 654 C C . ARG A 1 80 ? -4.720 -13.680 -7.138 1.00 85.62 80 ARG A C 1
ATOM 656 O O . ARG A 1 80 ? -5.128 -13.652 -5.980 1.00 85.62 80 ARG A O 1
ATOM 663 N N . ARG A 1 81 ? -3.414 -13.789 -7.416 1.00 83.62 81 ARG A N 1
ATOM 664 C CA . ARG A 1 81 ? -2.380 -13.957 -6.375 1.00 83.62 81 ARG A CA 1
ATOM 665 C C . ARG A 1 81 ? -2.338 -12.782 -5.387 1.00 83.62 81 ARG A C 1
ATOM 667 O O . ARG A 1 81 ? -2.065 -12.979 -4.206 1.00 83.62 81 ARG A O 1
ATOM 674 N N . ASN A 1 82 ? -2.637 -11.570 -5.850 1.00 84.56 82 ASN A N 1
ATOM 675 C CA . ASN A 1 82 ? -2.619 -10.356 -5.030 1.00 84.56 82 ASN A CA 1
ATOM 676 C C . ASN A 1 82 ? -3.985 -9.986 -4.428 1.00 84.56 82 ASN A C 1
ATOM 678 O O . ASN A 1 82 ? -4.080 -8.973 -3.733 1.00 84.56 82 ASN A O 1
ATOM 682 N N . GLN A 1 83 ? -5.027 -10.797 -4.640 1.00 84.19 83 GLN A N 1
ATOM 683 C CA . GLN A 1 83 ? -6.396 -10.477 -4.238 1.00 84.19 83 GLN A CA 1
ATOM 684 C C . GLN A 1 83 ? -6.512 -10.197 -2.736 1.00 84.19 83 GLN A C 1
ATOM 686 O O . GLN A 1 83 ? -7.164 -9.236 -2.356 1.00 84.19 83 GLN A O 1
ATOM 691 N N . ARG A 1 84 ? -5.818 -10.952 -1.872 1.00 81.50 84 ARG A N 1
ATOM 692 C CA . ARG A 1 84 ? -5.835 -10.719 -0.413 1.00 81.50 84 ARG A CA 1
ATOM 693 C C . ARG A 1 84 ? -5.293 -9.340 -0.027 1.00 81.50 84 ARG A C 1
ATOM 695 O O . ARG A 1 84 ? -5.924 -8.638 0.753 1.00 81.50 84 ARG A O 1
ATOM 702 N N . ARG A 1 85 ? -4.161 -8.928 -0.611 1.00 81.31 85 ARG A N 1
ATOM 703 C CA . ARG A 1 85 ? -3.575 -7.592 -0.386 1.00 81.31 85 ARG A CA 1
ATOM 704 C C . ARG A 1 85 ? -4.488 -6.493 -0.914 1.00 81.31 85 ARG A C 1
ATOM 706 O O . ARG A 1 85 ? -4.661 -5.472 -0.260 1.00 81.31 85 ARG A O 1
ATOM 713 N N . TYR A 1 86 ? -5.094 -6.723 -2.079 1.00 81.19 86 TYR A N 1
ATOM 714 C CA . TYR A 1 86 ? -6.077 -5.805 -2.640 1.00 81.19 86 TYR A CA 1
ATOM 715 C C . TYR A 1 86 ? -7.306 -5.674 -1.735 1.00 81.19 86 TYR A C 1
ATOM 717 O O . TYR A 1 86 ? -7.725 -4.559 -1.468 1.00 81.19 86 TYR A O 1
ATOM 725 N N . GLN A 1 87 ? -7.839 -6.775 -1.198 1.00 81.44 87 GLN A N 1
ATOM 726 C CA . GLN A 1 87 ? -8.976 -6.741 -0.274 1.00 81.44 87 GLN A CA 1
ATOM 727 C C . GLN A 1 87 ? -8.630 -6.072 1.059 1.00 81.44 87 GLN A C 1
ATOM 729 O O . GLN A 1 87 ? -9.459 -5.349 1.595 1.00 81.44 87 GLN A O 1
ATOM 734 N N . GLN A 1 88 ? -7.411 -6.246 1.575 1.00 79.31 88 GLN A N 1
ATOM 735 C CA . GLN A 1 88 ? -6.943 -5.523 2.764 1.00 79.31 88 GLN A CA 1
ATOM 736 C C . GLN A 1 88 ? -6.875 -4.014 2.513 1.00 79.31 88 GLN A C 1
ATOM 738 O O . GLN A 1 88 ? -7.443 -3.243 3.280 1.00 79.31 88 GLN A O 1
ATOM 743 N N . MET A 1 89 ? -6.260 -3.598 1.403 1.00 77.56 89 MET A N 1
ATOM 744 C CA . MET A 1 89 ? -6.224 -2.191 0.994 1.00 77.56 89 MET A CA 1
ATOM 745 C C . MET A 1 89 ? -7.636 -1.643 0.750 1.00 77.56 89 MET A C 1
ATOM 747 O O . MET A 1 89 ? -7.956 -0.541 1.179 1.00 77.56 89 MET A O 1
ATOM 751 N N . LYS A 1 90 ? -8.511 -2.432 0.119 1.00 75.25 90 LYS A N 1
ATOM 752 C CA . LYS A 1 90 ? -9.915 -2.089 -0.108 1.00 75.25 90 LYS A CA 1
ATOM 753 C C . LYS A 1 90 ? -10.650 -1.910 1.221 1.00 75.25 90 LYS A C 1
ATOM 755 O O . LYS A 1 90 ? -11.332 -0.915 1.402 1.00 75.25 90 LYS A O 1
ATOM 760 N N . HIS A 1 91 ? -10.485 -2.823 2.170 1.00 70.81 91 HIS A N 1
ATOM 761 C CA . HIS A 1 91 ? -11.086 -2.707 3.497 1.00 70.81 91 HIS A CA 1
ATOM 762 C C . HIS A 1 91 ? -10.574 -1.473 4.253 1.00 70.81 91 HIS A C 1
ATOM 764 O O . HIS A 1 91 ? -11.346 -0.792 4.925 1.00 70.81 91 HIS A O 1
ATOM 770 N N . GLU A 1 92 ? -9.288 -1.152 4.117 1.00 68.62 92 GLU A N 1
ATOM 771 C CA . GLU A 1 92 ? -8.716 0.073 4.673 1.00 68.62 92 GLU A CA 1
ATOM 772 C C . GLU A 1 92 ? -9.290 1.333 4.010 1.00 68.62 92 GLU A C 1
ATOM 774 O O . GLU A 1 92 ? -9.547 2.320 4.695 1.00 68.62 92 GLU A O 1
ATOM 779 N N . PHE A 1 93 ? -9.506 1.299 2.694 1.00 61.59 93 PHE A N 1
ATOM 780 C CA . PHE A 1 93 ? -10.004 2.425 1.909 1.00 61.59 93 PHE A CA 1
ATOM 781 C C . PHE A 1 93 ? -11.501 2.672 2.134 1.00 61.59 93 PHE A C 1
ATOM 783 O O . PHE A 1 93 ? -11.891 3.774 2.496 1.00 61.59 93 PHE A O 1
ATOM 790 N N . PHE A 1 94 ? -12.336 1.640 1.995 1.00 57.31 94 PHE A N 1
ATOM 791 C CA . PHE A 1 94 ? -13.792 1.717 2.183 1.00 57.31 94 PHE A CA 1
ATOM 792 C C . PHE A 1 94 ? -14.214 1.753 3.654 1.00 57.31 94 PHE A C 1
ATOM 794 O O . PHE A 1 94 ? -15.343 2.104 3.966 1.00 57.31 94 PHE A O 1
ATOM 801 N N . GLY A 1 95 ? -13.308 1.424 4.573 1.00 55.34 95 GLY A N 1
ATOM 802 C CA . GLY A 1 95 ? -13.503 1.677 5.992 1.00 55.34 95 GLY A CA 1
ATOM 803 C C . GLY A 1 95 ? -13.465 3.160 6.377 1.00 55.34 95 GLY A C 1
ATOM 804 O O . GLY A 1 95 ? -13.752 3.479 7.530 1.00 55.34 95 GLY A O 1
ATOM 805 N N . ARG A 1 96 ? -13.075 4.049 5.455 1.00 55.38 96 ARG A N 1
ATOM 806 C CA . ARG A 1 96 ? -13.050 5.501 5.650 1.00 55.38 96 ARG A CA 1
ATOM 807 C C . ARG A 1 96 ? -14.403 6.059 5.213 1.00 55.38 96 ARG A C 1
ATOM 809 O O . ARG A 1 96 ? -14.738 6.005 4.031 1.00 55.38 96 ARG A O 1
ATOM 816 N N . HIS A 1 97 ? -15.181 6.584 6.156 1.00 48.22 97 HIS A N 1
ATOM 817 C CA . HIS A 1 97 ? -16.359 7.374 5.815 1.00 48.22 97 HIS A CA 1
ATOM 818 C C . HIS A 1 97 ? -15.883 8.704 5.224 1.00 48.22 97 HIS A C 1
ATOM 820 O O . HIS A 1 97 ? -15.507 9.616 5.948 1.00 48.22 97 HIS A O 1
ATOM 826 N N . GLY A 1 98 ? -15.900 8.807 3.897 1.00 51.06 98 GLY A N 1
ATOM 827 C CA . GLY A 1 98 ? -15.683 10.067 3.193 1.00 51.06 98 GLY A CA 1
ATOM 828 C C . GLY A 1 98 ? -14.211 10.426 3.002 1.00 51.06 98 GLY A C 1
ATOM 829 O O . GLY A 1 98 ? -13.463 10.715 3.930 1.00 51.06 98 GLY A O 1
ATOM 830 N N . ASP A 1 99 ? -13.811 10.465 1.739 1.00 51.75 99 ASP A N 1
ATOM 831 C CA . ASP A 1 99 ? -12.519 10.926 1.247 1.00 51.75 99 ASP A CA 1
ATOM 832 C C . ASP A 1 99 ? -12.319 12.434 1.536 1.00 51.75 99 ASP A C 1
ATOM 834 O O . ASP A 1 99 ? -12.524 13.290 0.677 1.00 51.75 99 ASP A O 1
ATOM 838 N N . ARG A 1 100 ? -12.003 12.796 2.789 1.00 52.41 100 ARG A N 1
ATOM 839 C CA . ARG A 1 100 ? -11.746 14.193 3.205 1.00 52.41 100 ARG A CA 1
ATOM 840 C C . ARG A 1 100 ? -10.279 14.530 3.425 1.00 52.41 100 ARG A C 1
ATOM 842 O O . ARG A 1 100 ? -9.950 15.701 3.604 1.00 52.41 100 ARG A O 1
ATOM 849 N N . ASN A 1 101 ? -9.377 13.563 3.288 1.00 51.69 101 ASN A N 1
ATOM 850 C CA . ASN A 1 101 ? -7.972 13.880 3.060 1.00 51.69 101 ASN A CA 1
ATOM 851 C C . ASN A 1 101 ? -7.817 14.323 1.598 1.00 51.69 101 ASN A C 1
ATOM 853 O O . ASN A 1 101 ? -7.281 13.582 0.778 1.00 51.69 101 ASN A O 1
ATOM 857 N N . ARG A 1 102 ? -8.303 15.530 1.259 1.00 45.50 102 ARG A N 1
ATOM 858 C CA . ARG A 1 102 ? -7.981 16.173 -0.022 1.00 45.50 102 ARG A CA 1
ATOM 859 C C . ARG A 1 102 ? -6.464 16.135 -0.173 1.00 45.50 102 ARG A C 1
ATOM 861 O O . ARG A 1 102 ? -5.741 16.728 0.631 1.00 45.50 102 ARG A O 1
ATOM 868 N N . GLY A 1 103 ? -5.983 15.409 -1.179 1.00 43.19 103 GLY A N 1
ATOM 869 C CA . GLY A 1 103 ? -4.564 15.361 -1.500 1.00 43.19 103 GLY A CA 1
ATOM 870 C C . GLY A 1 103 ? -4.032 16.787 -1.638 1.00 43.19 103 GLY A C 1
ATOM 871 O O . GLY A 1 103 ? -4.496 17.533 -2.493 1.00 43.19 103 GLY A O 1
ATOM 872 N N . GLY A 1 104 ? -3.109 17.178 -0.754 1.00 42.31 104 GLY A N 1
ATOM 873 C CA . GLY A 1 104 ? -2.471 18.498 -0.774 1.00 42.31 104 GLY A CA 1
ATOM 874 C C . GLY A 1 104 ? -2.601 19.350 0.494 1.00 42.31 104 GLY A C 1
ATOM 875 O O . GLY A 1 104 ? -1.898 20.352 0.594 1.00 42.31 104 GLY A O 1
ATOM 876 N N . SER A 1 105 ? -3.412 18.990 1.498 1.00 43.81 105 SER A N 1
ATOM 877 C CA . SER A 1 105 ? -3.476 19.781 2.742 1.00 43.81 105 SER A CA 1
ATOM 878 C C . SER A 1 105 ? -2.268 19.504 3.652 1.00 43.81 105 SER A C 1
ATOM 880 O O . SER A 1 105 ? -2.254 18.562 4.444 1.00 43.81 105 SER A O 1
ATOM 882 N N . ALA A 1 106 ? -1.233 20.333 3.538 1.00 43.09 106 ALA A N 1
ATOM 883 C CA . ALA A 1 106 ? 0.044 20.188 4.239 1.00 43.09 106 ALA A CA 1
ATOM 884 C C . ALA A 1 106 ? 0.065 20.678 5.708 1.00 43.09 106 ALA A C 1
ATOM 886 O O . ALA A 1 106 ? 1.145 20.736 6.290 1.00 43.09 106 ALA A O 1
ATOM 887 N N . ARG A 1 107 ? -1.064 21.064 6.329 1.00 39.59 107 ARG A N 1
ATOM 888 C CA . ARG A 1 107 ? -1.055 21.723 7.660 1.00 39.59 107 ARG A CA 1
ATOM 889 C C . ARG A 1 107 ? -2.223 21.378 8.600 1.00 39.59 107 ARG A C 1
ATOM 891 O O . ARG A 1 107 ? -2.601 22.200 9.422 1.00 39.59 107 ARG A O 1
ATOM 898 N N . GLY A 1 108 ? -2.787 20.175 8.508 1.00 48.50 108 GLY A N 1
ATOM 899 C CA . GLY A 1 108 ? -3.760 19.676 9.490 1.00 48.50 108 GLY A CA 1
ATOM 900 C C . GLY A 1 108 ? -3.334 18.320 10.063 1.00 48.50 108 GLY A C 1
ATOM 901 O O . GLY A 1 108 ? -2.741 17.528 9.319 1.00 48.50 108 GLY A O 1
ATOM 902 N N . PRO A 1 109 ? -3.596 18.021 11.352 1.00 54.38 109 PRO A N 1
ATOM 903 C CA . PRO A 1 109 ? -3.382 16.684 11.891 1.00 54.38 109 PRO A CA 1
ATOM 904 C C . PRO A 1 109 ? -4.198 15.688 11.063 1.00 54.38 109 PRO A C 1
ATOM 906 O O . PRO A 1 109 ? -5.416 15.804 10.957 1.00 54.38 109 PRO A O 1
ATOM 909 N N . ARG A 1 110 ? -3.512 14.738 10.413 1.00 60.12 110 ARG A N 1
ATOM 910 C CA . ARG A 1 110 ? -4.154 13.761 9.525 1.00 60.12 110 ARG A CA 1
ATOM 911 C C . ARG A 1 110 ? -5.192 12.977 10.319 1.00 60.12 110 ARG A C 1
ATOM 913 O O . ARG A 1 110 ? -4.836 12.267 11.262 1.00 60.12 110 ARG A O 1
ATOM 920 N N . MET A 1 111 ? -6.453 13.089 9.918 1.00 70.75 111 MET A N 1
ATOM 921 C CA . MET A 1 111 ? -7.514 12.283 10.496 1.00 70.75 111 MET A CA 1
ATOM 922 C C . MET A 1 111 ? -7.351 10.844 9.999 1.00 70.75 111 MET A C 1
ATOM 924 O O . MET A 1 111 ? -7.315 10.583 8.792 1.00 70.75 111 MET A O 1
ATOM 928 N N . THR A 1 112 ? -7.154 9.915 10.933 1.00 80.25 112 THR A N 1
ATOM 929 C CA . THR A 1 112 ? -7.100 8.477 10.652 1.00 80.25 112 THR A CA 1
ATOM 930 C C . THR A 1 112 ? -8.438 7.850 11.018 1.00 80.25 112 THR A C 1
ATOM 932 O O . THR A 1 112 ? -9.107 8.313 11.939 1.00 80.25 112 THR A O 1
ATOM 935 N N . ARG A 1 113 ? -8.797 6.743 10.356 1.00 78.19 113 ARG A N 1
ATOM 936 C CA . ARG A 1 113 ? -10.016 5.969 10.653 1.00 78.19 113 ARG A CA 1
ATOM 937 C C . ARG A 1 113 ? -10.166 5.662 12.146 1.00 78.19 113 ARG A C 1
ATOM 939 O O . ARG A 1 113 ? -11.260 5.734 12.685 1.00 78.19 113 ARG A O 1
ATOM 946 N N . TYR A 1 114 ? -9.054 5.357 12.815 1.00 84.62 114 TYR A N 1
ATOM 947 C CA . TYR A 1 114 ? -9.043 5.120 14.256 1.00 84.62 114 TYR A CA 1
ATOM 948 C C . TYR A 1 114 ? -9.527 6.347 15.043 1.00 84.62 114 TYR A C 1
ATOM 950 O O . TYR A 1 114 ? -10.380 6.208 15.909 1.00 84.62 114 TYR A O 1
ATOM 958 N N . ARG A 1 115 ? -9.043 7.556 14.719 1.00 85.81 115 ARG A N 1
ATOM 959 C CA . ARG A 1 115 ? -9.457 8.786 15.417 1.00 85.81 115 ARG A CA 1
ATOM 960 C C . ARG A 1 115 ? -10.916 9.149 15.146 1.00 85.81 115 ARG A C 1
ATOM 962 O O . ARG A 1 115 ? -11.593 9.569 16.074 1.00 85.81 115 ARG A O 1
ATOM 969 N N . GLU A 1 116 ? -11.412 8.940 13.927 1.00 86.75 116 GLU A N 1
ATOM 970 C CA . GLU A 1 116 ? -12.843 9.100 13.613 1.00 86.75 116 GLU A CA 1
ATOM 971 C C . GLU A 1 116 ? -13.698 8.146 14.447 1.00 86.75 116 GLU A C 1
ATOM 973 O O . GLU A 1 116 ? -14.686 8.556 15.049 1.00 86.75 116 GLU A O 1
ATOM 978 N N . GLN A 1 117 ? -13.281 6.883 14.548 1.00 87.94 117 GLN A N 1
ATOM 979 C CA . GLN A 1 117 ? -13.973 5.904 15.379 1.00 87.94 117 GLN A CA 1
ATOM 980 C C . GLN A 1 117 ? -13.903 6.267 16.869 1.00 87.94 117 GLN A C 1
ATOM 982 O O . GLN A 1 117 ? -14.908 6.124 17.559 1.00 87.94 117 GLN A O 1
ATOM 987 N N . CYS A 1 118 ? -12.777 6.791 17.367 1.00 89.88 118 CYS A N 1
ATOM 988 C CA . CYS A 1 118 ? -12.693 7.322 18.730 1.00 89.88 118 CYS A CA 1
ATOM 989 C C . CYS A 1 118 ? -13.654 8.498 18.952 1.00 89.88 118 CYS A C 1
ATOM 991 O O . CYS A 1 118 ? -14.276 8.568 20.006 1.00 89.88 118 CYS A O 1
ATOM 993 N N . LEU A 1 119 ? -13.793 9.410 17.983 1.00 90.44 119 LEU A N 1
ATOM 994 C CA . LEU A 1 119 ? -14.719 10.541 18.093 1.00 90.44 119 LEU A CA 1
ATOM 995 C C . LEU A 1 119 ? -16.174 10.078 18.110 1.00 90.44 119 LEU A C 1
ATOM 997 O O . LEU A 1 119 ? -16.940 10.555 18.936 1.00 90.44 119 LEU A O 1
ATOM 1001 N N . LEU A 1 120 ? -16.543 9.116 17.262 1.00 90.19 120 LEU A N 1
ATOM 1002 C CA . LEU A 1 120 ? -17.885 8.533 17.269 1.00 90.19 120 LEU A CA 1
ATOM 1003 C C . LEU A 1 120 ? -18.190 7.845 18.608 1.00 90.19 120 LEU A C 1
ATOM 1005 O O . LEU A 1 120 ? -19.223 8.103 19.216 1.00 90.19 120 LEU A O 1
ATOM 1009 N N . VAL A 1 121 ? -17.269 7.010 19.099 1.00 91.00 121 VAL A N 1
ATOM 1010 C CA . VAL A 1 121 ? -17.416 6.336 20.400 1.00 91.00 121 VAL A CA 1
ATOM 1011 C C . VAL A 1 121 ? -17.506 7.356 21.539 1.00 91.00 121 VAL A C 1
ATOM 1013 O O . VAL A 1 121 ? -18.341 7.206 22.425 1.00 91.00 121 VAL A O 1
ATOM 1016 N N . GLY A 1 122 ? -16.685 8.408 21.510 1.00 91.44 122 GLY A N 1
ATOM 1017 C CA . GLY A 1 122 ? -16.745 9.501 22.478 1.00 91.44 122 GLY A CA 1
ATOM 1018 C C . GLY A 1 122 ? -18.079 10.241 22.439 1.00 91.44 122 GLY A C 1
ATOM 1019 O O . GLY A 1 122 ? -18.685 10.455 23.481 1.00 91.44 122 GLY A O 1
ATOM 1020 N N . ALA A 1 123 ? -18.586 10.562 21.252 1.00 91.06 123 ALA A N 1
ATOM 1021 C CA . ALA A 1 123 ? -19.858 11.254 21.089 1.00 91.06 123 ALA A CA 1
ATOM 1022 C C . ALA A 1 123 ? -21.044 10.450 21.639 1.00 91.06 123 ALA A C 1
ATOM 1024 O O . ALA A 1 123 ? -21.910 11.018 22.297 1.00 91.06 123 ALA A O 1
ATOM 1025 N N . LEU A 1 124 ? -21.054 9.129 21.426 1.00 90.00 124 LEU A N 1
ATOM 1026 C CA . LEU A 1 124 ? -22.069 8.230 21.991 1.00 90.00 124 LEU A CA 1
ATOM 1027 C C . LEU A 1 124 ? -21.917 8.062 23.512 1.00 90.00 124 LEU A C 1
ATOM 1029 O O . LEU A 1 124 ? -22.902 7.902 24.228 1.00 90.00 124 LEU A O 1
ATOM 1033 N N . LEU A 1 125 ? -20.689 8.137 24.030 1.00 91.00 125 LEU A N 1
ATOM 1034 C CA . LEU A 1 125 ? -20.405 8.017 25.460 1.00 91.00 125 LEU A CA 1
ATOM 1035 C C . LEU A 1 125 ? -20.731 9.294 26.254 1.00 91.00 125 LEU A C 1
ATOM 1037 O O . LEU A 1 125 ? -21.078 9.209 27.432 1.00 91.00 125 LEU A O 1
ATOM 1041 N N . GLN A 1 126 ? -20.641 10.469 25.626 1.00 90.31 126 GLN A N 1
ATOM 1042 C CA . GLN A 1 126 ? -20.887 11.771 26.251 1.00 90.31 126 GLN A CA 1
ATOM 1043 C C . GLN A 1 126 ? -22.264 11.887 26.939 1.00 90.31 126 GLN A C 1
ATOM 1045 O O . GLN A 1 126 ? -22.282 12.254 28.118 1.00 90.31 126 GLN A O 1
ATOM 1050 N N . PRO A 1 127 ? -23.406 11.559 26.294 1.00 88.50 127 PRO A N 1
ATOM 1051 C CA . PRO A 1 127 ? -24.715 11.634 26.946 1.00 88.50 127 PRO A CA 1
ATOM 1052 C C . PRO A 1 127 ? -24.895 10.570 28.037 1.00 88.50 127 PRO A C 1
ATOM 1054 O O . PRO A 1 127 ? -25.512 10.846 29.064 1.00 88.50 127 PRO A O 1
ATOM 1057 N N . LEU A 1 128 ? -24.320 9.376 27.853 1.00 86.19 128 LEU A N 1
ATOM 1058 C CA . LEU A 1 128 ? -24.444 8.261 28.797 1.00 86.19 128 LEU A CA 1
ATOM 1059 C C . LEU A 1 128 ? -23.604 8.455 30.067 1.00 86.19 128 LEU A C 1
ATOM 1061 O O . LEU A 1 128 ? -23.880 7.815 31.080 1.00 86.19 128 LEU A O 1
ATOM 1065 N N . ARG A 1 129 ? -22.588 9.333 30.023 1.00 87.69 129 ARG A N 1
ATOM 1066 C CA . ARG A 1 129 ? -21.540 9.576 31.041 1.00 87.69 129 ARG A CA 1
ATOM 1067 C C . ARG A 1 129 ? -20.652 8.364 31.328 1.00 87.69 129 ARG A C 1
ATOM 1069 O O . ARG A 1 129 ? -19.429 8.490 31.341 1.00 87.69 129 ARG A O 1
ATOM 1076 N N . THR A 1 130 ? -21.255 7.201 31.547 1.00 90.12 130 THR A N 1
ATOM 1077 C CA . THR A 1 130 ? -20.594 5.918 31.759 1.00 90.12 130 THR A CA 1
ATOM 1078 C C . THR A 1 130 ? -21.306 4.833 30.968 1.00 90.12 130 THR A C 1
ATOM 1080 O O . THR A 1 130 ? -22.500 4.624 31.167 1.00 90.12 130 THR A O 1
ATOM 1083 N N . ALA A 1 131 ? -20.583 4.106 30.119 1.00 90.62 131 ALA A N 1
ATOM 1084 C CA . ALA A 1 131 ? -21.160 2.996 29.365 1.00 90.62 131 ALA A CA 1
ATOM 1085 C C . ALA A 1 131 ? -20.167 1.849 29.172 1.00 90.62 131 ALA A C 1
ATOM 1087 O O . ALA A 1 131 ? -18.944 2.018 29.234 1.00 90.62 131 ALA A O 1
ATOM 1088 N N . SER A 1 132 ? -20.713 0.661 28.936 1.00 91.62 132 SER A N 1
ATOM 1089 C CA . SER A 1 132 ? -19.950 -0.509 28.507 1.00 91.62 132 SER A CA 1
ATOM 1090 C C . SER A 1 132 ? -19.776 -0.536 26.986 1.00 91.62 132 SER A C 1
ATOM 1092 O O . SER A 1 132 ? -20.563 0.034 26.232 1.00 91.62 132 SER A O 1
ATOM 1094 N N . ALA A 1 133 ? -18.775 -1.280 26.508 1.00 88.69 133 ALA A N 1
ATOM 1095 C CA . ALA A 1 133 ? -18.578 -1.498 25.073 1.00 88.69 133 ALA A CA 1
ATOM 1096 C C . ALA A 1 133 ? -19.761 -2.227 24.397 1.00 88.69 133 ALA A C 1
ATOM 1098 O O . ALA A 1 133 ? -19.898 -2.169 23.178 1.00 88.69 133 ALA A O 1
ATOM 1099 N N . ALA A 1 134 ? -20.588 -2.951 25.160 1.00 87.31 134 ALA A N 1
ATOM 1100 C CA . ALA A 1 134 ? -21.796 -3.586 24.640 1.00 87.31 134 ALA A CA 1
ATOM 1101 C C . ALA A 1 134 ? -22.893 -2.547 24.387 1.00 87.31 134 ALA A C 1
ATOM 1103 O O . ALA A 1 134 ? -23.354 -2.446 23.257 1.00 87.31 134 ALA A O 1
ATOM 1104 N N . GLN A 1 135 ? -23.187 -1.715 25.388 1.00 87.25 135 GLN A N 1
ATOM 1105 C CA . GLN A 1 135 ? -24.165 -0.628 25.283 1.00 87.25 135 GLN A CA 1
ATOM 1106 C C . GLN A 1 135 ? -23.812 0.347 24.158 1.00 87.25 135 GLN A C 1
ATOM 1108 O O . GLN A 1 135 ? -24.651 0.673 23.335 1.00 87.25 135 GLN A O 1
ATOM 1113 N N . LEU A 1 136 ? -22.541 0.740 24.035 1.00 88.31 136 LEU A N 1
ATOM 1114 C CA . LEU A 1 136 ? -22.125 1.634 22.949 1.00 88.31 136 LEU A CA 1
ATOM 1115 C C . LEU A 1 136 ? -22.369 1.029 21.557 1.00 88.31 136 LEU A C 1
ATOM 1117 O O . LEU A 1 136 ? -22.685 1.760 20.626 1.00 88.31 136 LEU A O 1
ATOM 1121 N N . ARG A 1 137 ? -22.242 -0.296 21.395 1.00 88.31 137 ARG A N 1
ATOM 1122 C CA . ARG A 1 137 ? -22.555 -0.961 20.118 1.00 88.31 137 ARG A CA 1
ATOM 1123 C C . ARG A 1 137 ? -24.054 -0.981 19.827 1.00 88.31 137 ARG A C 1
ATOM 1125 O O . ARG A 1 137 ? -24.414 -0.891 18.660 1.00 88.31 137 ARG A O 1
ATOM 1132 N N . GLU A 1 138 ? -24.894 -1.106 20.851 1.00 85.62 138 GLU A N 1
ATOM 1133 C CA . GLU A 1 138 ? -26.354 -1.006 20.709 1.00 85.62 138 GLU A CA 1
ATOM 1134 C C . GLU A 1 138 ? -26.764 0.401 20.249 1.00 85.62 138 GLU A C 1
ATOM 1136 O O . GLU A 1 138 ? -27.618 0.535 19.382 1.00 85.62 138 GLU A O 1
ATOM 1141 N N . GLU A 1 139 ? -26.052 1.429 20.714 1.00 83.38 139 GLU A N 1
ATOM 1142 C CA . GLU A 1 139 ? -26.225 2.834 20.310 1.00 83.38 139 GLU A CA 1
ATOM 1143 C C . GLU A 1 139 ? -25.614 3.180 18.932 1.00 83.38 139 GLU A C 1
ATOM 1145 O O . GLU A 1 139 ? -25.580 4.343 18.531 1.00 83.38 139 GLU A O 1
ATOM 1150 N N . GLY A 1 140 ? -25.101 2.192 18.186 1.00 82.69 140 GLY A N 1
ATOM 1151 C CA . GLY A 1 140 ? -24.564 2.389 16.831 1.00 82.69 140 GLY A CA 1
ATOM 1152 C C . GLY A 1 140 ? -23.044 2.580 16.740 1.00 82.69 140 GLY A C 1
ATOM 1153 O O . GLY A 1 140 ? -22.525 2.955 15.686 1.00 82.69 140 GLY A O 1
ATOM 1154 N N . ALA A 1 141 ? -22.283 2.307 17.806 1.00 86.00 141 ALA A N 1
ATOM 1155 C CA . ALA A 1 141 ? -20.822 2.336 17.733 1.00 86.00 141 ALA A CA 1
ATOM 1156 C C . ALA A 1 141 ? -20.250 1.175 16.882 1.00 86.00 141 ALA A C 1
ATOM 1158 O O . ALA A 1 141 ? -20.854 0.104 16.771 1.00 86.00 141 ALA A O 1
ATOM 1159 N N . PRO A 1 142 ? -19.025 1.312 16.332 1.00 82.75 142 PRO A N 1
ATOM 1160 C CA . PRO A 1 142 ? -18.408 0.282 15.498 1.00 82.75 142 PRO A CA 1
ATOM 1161 C C . PRO A 1 142 ? -18.273 -1.079 16.212 1.00 82.75 142 PRO A C 1
ATOM 1163 O O . PRO A 1 142 ? -18.049 -1.134 17.425 1.00 82.75 142 PRO A O 1
ATOM 1166 N N . PRO A 1 143 ? -18.248 -2.213 15.486 1.00 82.06 143 PRO A N 1
ATOM 1167 C CA . PRO A 1 143 ? -18.127 -3.543 16.099 1.00 82.06 143 PRO A CA 1
ATOM 1168 C C . PRO A 1 143 ? -16.828 -3.734 16.904 1.00 82.06 143 PRO A C 1
ATOM 1170 O O . PRO A 1 143 ? -16.770 -4.555 17.817 1.00 82.06 143 PRO A O 1
ATOM 1173 N N . GLN A 1 144 ? -15.786 -2.953 16.596 1.00 84.19 144 GLN A N 1
ATOM 1174 C CA . GLN A 1 144 ? -14.481 -2.984 17.268 1.00 84.19 144 GLN A CA 1
ATOM 1175 C C . GLN A 1 144 ? -14.369 -1.988 18.442 1.00 84.19 144 GLN A C 1
ATOM 1177 O O . GLN A 1 144 ? -13.264 -1.716 18.904 1.00 84.19 144 GLN A O 1
ATOM 1182 N N . THR A 1 145 ? -15.491 -1.466 18.955 1.00 88.31 145 THR A N 1
ATOM 1183 C CA . THR A 1 145 ? -15.522 -0.484 20.061 1.00 88.31 145 THR A CA 1
ATOM 1184 C C . THR A 1 145 ? -14.766 -0.949 21.306 1.00 88.31 145 THR A C 1
ATOM 1186 O O . THR A 1 145 ? -14.044 -0.164 21.913 1.00 88.31 145 THR A O 1
ATOM 1189 N N . TRP A 1 146 ? -14.842 -2.240 21.651 1.00 88.44 146 TRP A N 1
ATOM 1190 C CA . TRP A 1 146 ? -14.100 -2.798 22.788 1.00 88.44 146 TRP A CA 1
ATOM 1191 C C . TRP A 1 146 ? -12.587 -2.563 22.674 1.00 88.44 146 TRP A C 1
ATOM 1193 O O . TRP A 1 146 ? -11.939 -2.242 23.665 1.00 88.44 146 TRP A O 1
ATOM 1203 N N . ARG A 1 147 ? -12.033 -2.683 21.461 1.00 88.88 147 ARG A N 1
ATOM 1204 C CA . ARG A 1 147 ? -10.602 -2.535 21.202 1.00 88.88 147 ARG A CA 1
ATOM 1205 C C . ARG A 1 147 ? -10.182 -1.074 21.268 1.00 88.88 147 ARG A C 1
ATOM 1207 O O . ARG A 1 147 ? -9.140 -0.776 21.826 1.00 88.88 147 ARG A O 1
ATOM 1214 N N . ILE A 1 148 ? -11.021 -0.171 20.764 1.00 89.12 148 ILE A N 1
ATOM 1215 C CA . ILE A 1 148 ? -10.794 1.279 20.836 1.00 89.12 148 ILE A CA 1
ATOM 1216 C C . ILE A 1 148 ? -10.718 1.743 22.296 1.00 89.12 148 ILE A C 1
ATOM 1218 O O . ILE A 1 148 ? -9.794 2.461 22.672 1.00 89.12 148 ILE A O 1
ATOM 1222 N N . LEU A 1 149 ? -11.663 1.291 23.126 1.00 88.94 149 LEU A N 1
ATOM 1223 C CA . LEU A 1 149 ? -11.714 1.623 24.552 1.00 88.94 149 LEU A CA 1
ATOM 1224 C C . LEU A 1 149 ? -10.580 0.968 25.354 1.00 88.94 149 LEU A C 1
ATOM 1226 O O . LEU A 1 149 ? -10.129 1.534 26.347 1.00 88.94 149 LEU A O 1
ATOM 1230 N N . TYR A 1 150 ? -10.139 -0.227 24.950 1.00 87.44 150 TYR A N 1
ATOM 1231 C CA . TYR A 1 150 ? -9.056 -0.957 25.609 1.00 87.44 150 TYR A CA 1
ATOM 1232 C C . TYR A 1 150 ? -7.670 -0.405 25.254 1.00 87.44 150 TYR A C 1
ATOM 1234 O O . TYR A 1 150 ? -6.897 -0.099 26.157 1.00 87.44 150 TYR A O 1
ATOM 1242 N N . ASP A 1 151 ? -7.369 -0.261 23.959 1.00 87.19 151 ASP A N 1
ATOM 1243 C CA . ASP A 1 151 ? -6.069 0.210 23.470 1.00 87.19 151 ASP A CA 1
ATOM 1244 C C . ASP A 1 151 ? -5.873 1.705 23.791 1.00 87.19 151 ASP A C 1
ATOM 1246 O O . ASP A 1 151 ? -4.751 2.137 24.045 1.00 87.19 151 ASP A O 1
ATOM 1250 N N . ASN A 1 152 ? -6.964 2.491 23.786 1.00 88.94 152 ASN A N 1
ATOM 1251 C CA . ASN A 1 152 ? -7.038 3.904 24.182 1.00 88.94 152 ASN A CA 1
ATOM 1252 C C . ASN A 1 152 ? -5.833 4.757 23.735 1.00 88.94 152 ASN A C 1
ATOM 1254 O O . ASN A 1 152 ? -5.372 5.641 24.454 1.00 88.94 152 ASN A O 1
ATOM 1258 N N . HIS A 1 153 ? -5.331 4.538 22.515 1.00 83.12 153 HIS A N 1
ATOM 1259 C CA . HIS A 1 153 ? -4.168 5.264 21.987 1.00 83.12 153 HIS A CA 1
ATOM 1260 C C . HIS A 1 153 ? -4.371 6.786 21.903 1.00 83.12 153 HIS A C 1
ATOM 1262 O O . HIS A 1 153 ? -3.408 7.526 21.720 1.00 83.12 153 HIS A O 1
ATOM 1268 N N . SER A 1 154 ? -5.620 7.254 21.988 1.00 81.19 154 SER A N 1
ATOM 1269 C CA . SER A 1 154 ? -5.979 8.670 21.998 1.00 81.19 154 SER A CA 1
ATOM 1270 C C . SER A 1 154 ? -5.988 9.303 23.392 1.00 81.19 154 SER A C 1
ATOM 1272 O O . SER A 1 154 ? -6.001 10.524 23.458 1.00 81.19 154 SER A O 1
ATOM 1274 N N . GLY A 1 155 ? -6.016 8.522 24.480 1.00 88.06 155 GLY A N 1
ATOM 1275 C CA . GLY A 1 155 ? -6.118 9.046 25.853 1.00 88.06 155 GLY A CA 1
ATOM 1276 C C . GLY A 1 155 ? -7.491 9.631 26.224 1.00 88.06 155 GLY A C 1
ATOM 1277 O O . GLY A 1 155 ? -7.650 10.257 27.270 1.00 88.06 155 GLY A O 1
ATOM 1278 N N . TRP A 1 156 ? -8.511 9.432 25.385 1.00 92.38 156 TRP A N 1
ATOM 1279 C CA . TRP A 1 156 ? -9.829 10.071 25.535 1.00 92.38 156 TRP A CA 1
ATOM 1280 C C . TRP A 1 156 ? -10.775 9.336 26.482 1.00 92.38 156 TRP A C 1
ATOM 1282 O O . TRP A 1 156 ? -11.802 9.885 26.880 1.00 92.38 156 TRP A O 1
ATOM 1292 N N . PHE A 1 157 ? -10.446 8.096 26.838 1.00 93.44 157 PHE A N 1
ATOM 1293 C CA . PHE A 1 157 ? -11.303 7.237 27.644 1.00 93.44 157 PHE A CA 1
ATOM 1294 C C . PHE A 1 157 ? -10.643 6.897 28.980 1.00 93.44 157 PHE A C 1
ATOM 1296 O O . PHE A 1 157 ? -9.441 6.652 29.049 1.00 93.44 157 PHE A O 1
ATOM 1303 N N . ASN A 1 158 ? -11.437 6.850 30.044 1.00 92.44 158 ASN A N 1
ATOM 1304 C CA . ASN A 1 158 ? -11.036 6.387 31.364 1.00 92.44 158 ASN A CA 1
ATOM 1305 C C . ASN A 1 158 ? -11.799 5.108 31.717 1.00 92.44 158 ASN A C 1
ATOM 1307 O O . ASN A 1 158 ? -13.008 5.022 31.499 1.00 92.44 158 ASN A O 1
ATOM 1311 N N . ARG A 1 159 ? -11.107 4.116 32.280 1.00 92.25 159 ARG A N 1
ATOM 1312 C CA . ARG A 1 159 ? -11.702 2.842 32.691 1.00 92.25 159 ARG A CA 1
ATOM 1313 C C . ARG A 1 159 ? -12.068 2.908 34.171 1.00 92.25 159 ARG A C 1
ATOM 1315 O O . ARG A 1 159 ? -11.189 2.937 35.023 1.00 92.25 159 ARG A O 1
ATOM 1322 N N . LEU A 1 160 ? -13.363 2.861 34.472 1.00 87.25 160 LEU A N 1
ATOM 1323 C CA . LEU A 1 160 ? -13.888 2.983 35.839 1.00 87.25 160 LEU A CA 1
ATOM 1324 C C . LEU A 1 160 ? -14.015 1.633 36.574 1.00 87.25 160 LEU A C 1
ATOM 1326 O O . LEU A 1 160 ? -14.337 1.594 37.758 1.00 87.25 160 LEU A O 1
ATOM 1330 N N . GLY A 1 161 ? -13.756 0.519 35.883 1.00 83.12 161 GLY A N 1
ATOM 1331 C CA . GLY A 1 161 ? -13.905 -0.841 36.414 1.00 83.12 161 GLY A CA 1
ATOM 1332 C C . GLY A 1 161 ? -15.187 -1.527 35.932 1.00 83.12 161 GLY A C 1
ATOM 1333 O O . GLY A 1 161 ? -16.056 -0.899 35.337 1.00 83.12 161 GLY A O 1
ATOM 1334 N N . LYS A 1 162 ? -15.275 -2.857 36.099 1.00 84.62 162 LYS A N 1
ATOM 1335 C CA . LYS A 1 162 ? -16.407 -3.698 35.630 1.00 84.62 162 LYS A CA 1
ATOM 1336 C C . LYS A 1 162 ? -16.740 -3.582 34.126 1.00 84.62 162 LYS A C 1
ATOM 1338 O O . LYS A 1 162 ? -17.836 -3.921 33.705 1.00 84.62 162 LYS A O 1
ATOM 1343 N N . GLY A 1 163 ? -15.790 -3.113 33.310 1.00 85.44 163 GLY A N 1
ATOM 1344 C CA . GLY A 1 163 ? -16.001 -2.889 31.873 1.00 85.44 163 GLY A CA 1
ATOM 1345 C C . GLY A 1 163 ? -16.734 -1.587 31.530 1.00 85.44 163 GLY A C 1
ATOM 1346 O O . GLY A 1 163 ? -17.168 -1.436 30.390 1.00 85.44 163 GLY A O 1
ATOM 1347 N N . LEU A 1 164 ? -16.860 -0.666 32.491 1.00 90.31 164 LEU A N 1
ATOM 1348 C CA . LEU A 1 164 ? -17.405 0.674 32.287 1.00 90.31 164 LEU A CA 1
ATOM 1349 C C . LEU A 1 164 ? -16.301 1.668 31.929 1.00 90.31 164 LEU A C 1
ATOM 1351 O O . LEU A 1 164 ? -15.205 1.651 32.505 1.00 90.31 164 LEU A O 1
ATOM 1355 N N . TYR A 1 165 ? -16.633 2.553 30.996 1.00 93.06 165 TYR A N 1
ATOM 1356 C CA . TYR A 1 165 ? -15.757 3.601 30.497 1.00 93.06 165 TYR A CA 1
ATOM 1357 C C . TYR A 1 165 ? -16.436 4.961 30.623 1.00 93.06 165 TYR A C 1
ATOM 1359 O O . TYR A 1 165 ? -17.658 5.048 30.542 1.00 93.06 165 TYR A O 1
ATOM 1367 N N . ALA A 1 166 ? -15.637 6.005 30.811 1.00 92.44 166 ALA A N 1
ATOM 1368 C CA . ALA A 1 166 ? -16.054 7.404 30.808 1.00 92.44 166 ALA A CA 1
ATOM 1369 C C . ALA A 1 166 ? -15.105 8.233 29.935 1.00 92.44 166 ALA A C 1
ATOM 1371 O O . ALA A 1 166 ? -14.005 7.784 29.613 1.00 92.44 166 ALA A O 1
ATOM 1372 N N . LEU A 1 167 ? -15.512 9.442 29.559 1.00 93.12 167 LEU A N 1
ATOM 1373 C CA . LEU A 1 167 ? -14.637 10.386 28.862 1.00 93.12 167 LEU A CA 1
ATOM 1374 C C . LEU A 1 167 ? -13.675 11.073 29.833 1.00 93.12 167 LEU A C 1
ATOM 1376 O O . LEU A 1 167 ? -14.043 11.421 30.955 1.00 93.12 167 LEU A O 1
ATOM 1380 N N . THR A 1 168 ? -12.445 11.298 29.380 1.00 93.06 168 THR A N 1
ATOM 1381 C CA . THR A 1 168 ? -11.493 12.200 30.039 1.00 93.06 168 THR A CA 1
ATOM 1382 C C . THR A 1 168 ? -11.764 13.654 29.636 1.00 93.06 168 THR A C 1
ATOM 1384 O O . THR A 1 168 ? -12.481 13.921 28.669 1.00 93.06 168 THR A O 1
ATOM 1387 N N . ALA A 1 169 ? -11.160 14.610 30.349 1.00 90.00 169 ALA A N 1
ATOM 1388 C CA . ALA A 1 169 ? -11.227 16.027 29.980 1.00 90.00 169 ALA A CA 1
ATOM 1389 C C . ALA A 1 169 ? -10.679 16.281 28.560 1.00 90.00 169 ALA A C 1
ATOM 1391 O O . ALA A 1 169 ? -11.284 17.016 27.783 1.00 90.00 169 ALA A O 1
ATOM 1392 N N . GLU A 1 170 ? -9.591 15.599 28.187 1.00 89.19 170 GLU A N 1
ATOM 1393 C CA . GLU A 1 170 ? -9.019 15.664 26.835 1.00 89.19 170 GLU A CA 1
ATOM 1394 C C . GLU A 1 170 ? -9.975 15.108 25.771 1.00 89.19 170 GLU A C 1
ATOM 1396 O O . GLU A 1 170 ? -10.074 15.655 24.673 1.00 89.19 170 GLU A O 1
ATOM 1401 N N . GLY A 1 171 ? -10.711 14.039 26.098 1.00 88.19 171 GLY A N 1
ATOM 1402 C CA . GLY A 1 171 ? -11.732 13.474 25.218 1.00 88.19 171 GLY A CA 1
ATOM 1403 C C . GLY A 1 171 ? -12.887 14.441 24.962 1.00 88.19 171 GLY A C 1
ATOM 1404 O O . GLY A 1 171 ? -13.320 14.582 23.821 1.00 88.19 171 GLY A O 1
ATOM 1405 N N . LEU A 1 172 ? -13.347 15.153 25.995 1.00 89.12 172 LEU A N 1
ATOM 1406 C CA . LEU A 1 172 ? -14.386 16.180 25.858 1.00 89.12 172 LEU A CA 1
ATOM 1407 C C . LEU A 1 172 ? -13.918 17.339 24.969 1.00 89.12 172 LEU A C 1
ATOM 1409 O O . LEU A 1 172 ? -14.608 17.699 24.017 1.00 89.12 172 LEU A O 1
ATOM 1413 N N . GLN A 1 173 ? -12.707 17.848 25.202 1.00 88.88 173 GLN A N 1
ATOM 1414 C CA . GLN A 1 173 ? -12.132 18.924 24.393 1.00 88.88 173 GLN A CA 1
ATOM 1415 C C . GLN A 1 173 ? -11.943 18.512 22.922 1.00 88.88 173 GLN A C 1
ATOM 1417 O O . GLN A 1 173 ? -12.136 19.314 22.003 1.00 88.88 173 GLN A O 1
ATOM 1422 N N . ALA A 1 174 ? -11.587 17.249 22.669 1.00 87.31 174 ALA A N 1
ATOM 1423 C CA . ALA A 1 174 ? -11.459 16.724 21.314 1.00 87.31 174 ALA A CA 1
ATOM 1424 C C . ALA A 1 174 ? -12.807 16.663 20.574 1.00 87.31 174 ALA A C 1
ATOM 1426 O O . ALA A 1 174 ? -12.847 16.931 19.370 1.00 87.31 174 ALA A O 1
ATOM 1427 N N . LEU A 1 175 ? -13.900 16.345 21.276 1.00 88.94 175 LEU A N 1
ATOM 1428 C CA . LEU A 1 175 ? -15.250 16.354 20.703 1.00 88.94 175 LEU A CA 1
ATOM 1429 C C . LEU A 1 175 ? -15.698 17.775 20.349 1.00 88.94 175 LEU A C 1
ATOM 1431 O O . LEU A 1 175 ? -16.266 17.974 19.279 1.00 88.94 175 LEU A O 1
ATOM 1435 N N . GLU A 1 176 ? -15.384 18.761 21.191 1.00 88.62 176 GLU A N 1
ATOM 1436 C CA . GLU A 1 176 ? -15.657 20.179 20.913 1.00 88.62 176 GLU A CA 1
ATOM 1437 C C . GLU A 1 176 ? -14.860 20.679 19.703 1.00 88.62 176 GLU A C 1
ATOM 1439 O O . GLU A 1 176 ? -15.417 21.262 18.775 1.00 88.62 176 GLU A O 1
ATOM 1444 N N . THR A 1 177 ? -13.562 20.368 19.654 1.00 88.19 177 THR A N 1
ATOM 1445 C CA . THR A 1 177 ? -12.675 20.765 18.545 1.00 88.19 177 THR A CA 1
ATOM 1446 C C . THR A 1 177 ? -13.143 20.202 17.197 1.00 88.19 177 THR A C 1
ATOM 1448 O O . THR A 1 177 ? -12.926 20.809 16.149 1.00 88.19 177 THR A O 1
ATOM 1451 N N . HIS A 1 178 ? -13.781 19.029 17.207 1.00 86.38 178 HIS A N 1
ATOM 1452 C CA . HIS A 1 178 ? -14.226 18.316 16.011 1.00 86.38 178 HIS A CA 1
ATOM 1453 C C . HIS A 1 178 ? -15.754 18.203 15.902 1.00 86.38 178 HIS A C 1
ATOM 1455 O O . HIS A 1 178 ? -16.247 17.280 15.250 1.00 86.38 178 HIS A O 1
ATOM 1461 N N . GLN A 1 179 ? -16.504 19.139 16.488 1.00 85.62 179 GLN A N 1
ATOM 1462 C CA . GLN A 1 179 ? -17.966 19.073 16.599 1.00 85.62 179 GLN A CA 1
ATOM 1463 C C . GLN A 1 179 ? -18.676 18.838 15.254 1.00 85.62 179 GLN A C 1
ATOM 1465 O O . GLN A 1 179 ? -19.549 17.975 15.161 1.00 85.62 179 GLN A O 1
ATOM 1470 N N . GLU A 1 180 ? -18.271 19.540 14.191 1.00 81.50 180 GLU A N 1
ATOM 1471 C CA . GLU A 1 180 ? -18.842 19.366 12.844 1.00 81.50 180 GLU A CA 1
ATOM 1472 C C . GLU A 1 180 ? -18.666 17.935 12.313 1.00 81.50 180 GLU A C 1
ATOM 1474 O O . GLU A 1 180 ? -19.553 17.360 11.681 1.00 81.50 180 GLU A O 1
ATOM 1479 N N . LEU A 1 181 ? -17.505 17.334 12.576 1.00 82.00 181 LEU A N 1
ATOM 1480 C CA . LEU A 1 181 ? -17.193 15.978 12.142 1.00 82.00 181 LEU A CA 1
ATOM 1481 C C . LEU A 1 181 ? -17.931 14.944 12.995 1.00 82.00 181 LEU A C 1
ATOM 1483 O O . LEU A 1 181 ? -18.435 13.963 12.455 1.00 82.00 181 LEU A O 1
ATOM 1487 N N . VAL A 1 182 ? -18.054 15.188 14.299 1.00 86.00 182 VAL A N 1
ATOM 1488 C CA . VAL A 1 182 ? -18.847 14.357 15.211 1.00 86.00 182 VAL A CA 1
ATOM 1489 C C . VAL A 1 182 ? -20.309 14.294 14.763 1.00 86.00 182 VAL A C 1
ATOM 1491 O O . VAL A 1 182 ? -20.854 13.200 14.638 1.00 86.00 182 VAL A O 1
ATOM 1494 N N . GLN A 1 183 ? -20.929 15.435 14.445 1.00 84.00 183 GLN A N 1
ATOM 1495 C CA . GLN A 1 183 ? -22.322 15.482 13.981 1.00 84.00 183 GLN A CA 1
ATOM 1496 C C . GLN A 1 183 ? -22.543 14.633 12.723 1.00 84.00 183 GLN A C 1
ATOM 1498 O O . GLN A 1 183 ? -23.506 13.871 12.645 1.00 84.00 183 GLN A O 1
ATOM 1503 N N . LEU A 1 184 ? -21.621 14.715 11.761 1.00 82.75 184 LEU A N 1
ATOM 1504 C CA . LEU A 1 184 ? -21.680 13.916 10.537 1.00 82.75 184 LEU A CA 1
ATOM 1505 C C . LEU A 1 184 ? -21.510 12.417 10.806 1.00 82.75 184 LEU A C 1
ATOM 1507 O O . LEU A 1 184 ? -22.223 11.605 10.217 1.00 82.75 184 LEU A O 1
ATOM 1511 N N . LEU A 1 185 ? -20.582 12.044 11.691 1.00 83.06 185 LEU A N 1
ATOM 1512 C CA . LEU A 1 185 ? -20.353 10.645 12.054 1.00 83.06 185 LEU A CA 1
ATOM 1513 C C . LEU A 1 185 ? -21.557 10.042 12.781 1.00 83.06 185 LEU A C 1
ATOM 1515 O O . LEU A 1 185 ? -21.933 8.913 12.473 1.00 83.06 185 LEU A O 1
ATOM 1519 N N . CYS A 1 186 ? -22.179 10.782 13.701 1.00 82.56 186 CYS A N 1
ATOM 1520 C CA . CYS A 1 186 ? -23.388 10.335 14.388 1.00 82.56 186 CYS A CA 1
ATOM 1521 C C . CYS A 1 186 ? -24.566 10.195 13.414 1.00 82.56 186 CYS A C 1
ATOM 1523 O O . CYS A 1 186 ? -25.268 9.191 13.455 1.00 82.56 186 CYS A O 1
ATOM 1525 N N . ALA A 1 187 ? -24.753 11.147 12.491 1.00 80.38 187 ALA A N 1
ATOM 1526 C CA . ALA A 1 187 ? -25.813 11.073 11.483 1.00 80.38 187 ALA A CA 1
ATOM 1527 C C . ALA A 1 187 ? -25.668 9.856 10.553 1.00 80.38 187 ALA A C 1
ATOM 1529 O O . ALA A 1 187 ? -26.664 9.236 10.194 1.00 80.38 187 ALA A O 1
ATOM 1530 N N . ALA A 1 188 ? -24.436 9.490 10.189 1.00 75.75 188 ALA A N 1
ATOM 1531 C CA . ALA A 1 188 ? -24.162 8.343 9.326 1.00 75.75 188 ALA A CA 1
ATOM 1532 C C . ALA A 1 188 ? -24.299 6.977 10.026 1.00 75.75 188 ALA A C 1
ATOM 1534 O O . ALA A 1 188 ? -24.383 5.966 9.334 1.00 75.75 188 ALA A O 1
ATOM 1535 N N . ASN A 1 189 ? -24.283 6.938 11.365 1.00 69.56 189 ASN A N 1
ATOM 1536 C CA . ASN A 1 189 ? -24.306 5.702 12.160 1.00 69.56 189 ASN A CA 1
ATOM 1537 C C . ASN A 1 189 ? -25.547 5.572 13.053 1.00 69.56 189 ASN A C 1
ATOM 1539 O O . ASN A 1 189 ? -25.563 4.712 13.933 1.00 69.56 189 ASN A O 1
ATOM 1543 N N . LYS A 1 190 ? -26.588 6.391 12.843 1.00 66.44 190 LYS A N 1
ATOM 1544 C CA . LYS A 1 190 ? -27.872 6.172 13.513 1.00 66.44 190 LYS A CA 1
ATOM 1545 C C . LYS A 1 190 ? -28.391 4.771 13.149 1.00 66.44 190 LYS A C 1
ATOM 1547 O O . LYS A 1 190 ? -28.514 4.491 11.954 1.00 66.44 190 LYS A O 1
ATOM 1552 N N . PRO A 1 191 ? -28.690 3.898 14.128 1.00 53.84 191 PRO A N 1
ATOM 1553 C CA . PRO A 1 191 ? -29.473 2.703 13.853 1.00 53.84 191 PRO A CA 1
ATOM 1554 C C . PRO A 1 191 ? -30.843 3.169 13.346 1.00 53.84 191 PRO A C 1
ATOM 1556 O O . PRO A 1 191 ? -31.422 4.074 13.942 1.00 53.84 191 PRO A O 1
ATOM 1559 N N . ASP A 1 192 ? -31.295 2.626 12.215 1.00 45.31 192 ASP A N 1
ATOM 1560 C CA . ASP A 1 192 ? -32.540 2.987 11.527 1.00 45.31 192 ASP A CA 1
ATOM 1561 C C . ASP A 1 192 ? -33.658 3.428 12.492 1.00 45.31 192 ASP A C 1
ATOM 1563 O O . ASP A 1 192 ? -34.215 2.618 13.237 1.00 45.31 192 ASP A O 1
ATOM 1567 N N . GLU A 1 193 ? -34.048 4.705 12.434 1.00 41.50 193 GLU A N 1
ATOM 1568 C CA . GLU A 1 193 ? -35.406 5.088 12.810 1.00 41.50 193 GLU A CA 1
ATOM 1569 C C . GLU A 1 193 ? -36.329 4.448 11.765 1.00 41.50 193 GLU A C 1
ATOM 1571 O O . GLU A 1 193 ? -36.547 4.987 10.680 1.00 41.50 193 GLU A O 1
ATOM 1576 N N . LEU A 1 194 ? -36.831 3.248 12.072 1.00 33.84 194 LEU A N 1
ATOM 1577 C CA . LEU A 1 194 ? -37.971 2.658 11.377 1.00 33.84 194 LEU A CA 1
ATOM 1578 C C . LEU A 1 194 ? -39.102 3.701 11.367 1.00 33.84 194 LEU A C 1
ATOM 1580 O O . LEU A 1 194 ? -39.541 4.106 12.450 1.00 33.84 194 LEU A O 1
ATOM 1584 N N . PRO A 1 195 ? -39.597 4.151 10.198 1.00 34.41 195 PRO A N 1
ATOM 1585 C CA . PRO A 1 195 ? -40.744 5.042 10.169 1.00 34.41 195 PRO A CA 1
ATOM 1586 C C . PRO A 1 195 ? -41.938 4.310 10.785 1.00 34.41 195 PRO A C 1
ATOM 1588 O O . PRO A 1 195 ? -42.325 3.230 10.335 1.00 34.41 195 PRO A O 1
ATOM 1591 N N . GLN A 1 196 ? -42.494 4.890 11.851 1.00 36.03 196 GLN A N 1
ATOM 1592 C CA . GLN A 1 196 ? -43.704 4.382 12.478 1.00 36.03 196 GLN A CA 1
ATOM 1593 C C . GLN A 1 196 ? -44.856 4.384 11.472 1.00 36.03 196 GLN A C 1
ATOM 1595 O O . GLN A 1 196 ? -45.074 5.357 10.747 1.00 36.03 196 GLN A O 1
ATOM 1600 N N . ASN A 1 197 ? -45.576 3.261 11.457 1.00 35.34 197 ASN A N 1
ATOM 1601 C CA . ASN A 1 197 ? -46.820 3.046 10.734 1.00 35.34 197 ASN A CA 1
ATOM 1602 C C . ASN A 1 197 ? -47.734 4.272 10.822 1.00 35.34 197 ASN A C 1
ATOM 1604 O O . ASN A 1 197 ? -48.201 4.635 11.899 1.00 35.34 197 ASN A O 1
ATOM 1608 N N . THR A 1 198 ? -48.075 4.830 9.665 1.00 32.97 198 THR A N 1
ATOM 1609 C CA . THR A 1 198 ? -49.368 5.484 9.487 1.00 32.97 198 THR A CA 1
ATOM 1610 C C . THR A 1 198 ? -50.290 4.460 8.838 1.00 32.97 198 THR A C 1
ATOM 1612 O O . THR A 1 198 ? -50.360 4.311 7.621 1.00 32.97 198 THR A O 1
ATOM 1615 N N . GLU A 1 199 ? -50.980 3.693 9.680 1.00 43.47 199 GLU A N 1
ATOM 1616 C CA . GLU A 1 199 ? -52.292 3.188 9.296 1.00 43.47 199 GLU A CA 1
ATOM 1617 C C . GLU A 1 199 ? -53.168 4.416 9.029 1.00 43.47 199 GLU A C 1
ATOM 1619 O O . GLU A 1 199 ? -53.385 5.216 9.936 1.00 43.47 199 GLU A O 1
ATOM 1624 N N . ASN A 1 200 ? -53.595 4.620 7.780 1.00 33.25 200 ASN A N 1
ATOM 1625 C CA . ASN A 1 200 ? -54.999 4.878 7.460 1.00 33.25 200 ASN A CA 1
ATOM 1626 C C . ASN A 1 200 ? -55.253 4.998 5.947 1.00 33.25 200 ASN A C 1
ATOM 1628 O O . ASN A 1 200 ? -54.666 5.808 5.241 1.00 33.25 200 ASN A O 1
ATOM 1632 N N . GLU A 1 201 ? -56.221 4.183 5.522 1.00 38.66 201 GLU A N 1
ATOM 1633 C CA . GLU A 1 201 ? -57.212 4.439 4.475 1.00 38.66 201 GLU A CA 1
ATOM 1634 C C . GLU A 1 201 ? -56.750 4.635 3.020 1.00 38.66 201 GLU A C 1
ATOM 1636 O O . GLU A 1 201 ? -56.460 5.729 2.553 1.00 38.66 201 GLU A O 1
ATOM 1641 N N . THR A 1 202 ? -56.961 3.595 2.207 1.00 36.88 202 THR A N 1
ATOM 1642 C CA . THR A 1 202 ? -57.978 3.701 1.144 1.00 36.88 202 THR A CA 1
ATOM 1643 C C . THR A 1 202 ? -58.473 2.330 0.678 1.00 36.88 202 THR A C 1
ATOM 1645 O O . THR A 1 202 ? -57.721 1.406 0.380 1.00 36.88 202 THR A O 1
ATOM 1648 N N . LYS A 1 203 ? -59.802 2.214 0.670 1.00 36.69 203 LYS A N 1
ATOM 1649 C CA . LYS A 1 203 ? -60.615 1.088 0.203 1.00 36.69 203 LYS A CA 1
ATOM 1650 C C . LYS A 1 203 ? -60.512 0.889 -1.315 1.00 36.69 203 LYS A C 1
ATOM 1652 O O . LYS A 1 203 ? -60.472 1.863 -2.053 1.00 36.69 203 LYS A O 1
ATOM 1657 N N . GLY A 1 204 ? -60.727 -0.364 -1.737 1.00 31.61 204 GLY A N 1
ATOM 1658 C CA . GLY A 1 204 ? -61.268 -0.747 -3.053 1.00 31.61 204 GLY A CA 1
ATOM 1659 C C . GLY A 1 204 ? -60.223 -0.763 -4.166 1.00 31.61 204 GLY A C 1
ATOM 1660 O O . GLY A 1 204 ? -59.580 0.232 -4.436 1.00 31.61 204 GLY A O 1
ATOM 1661 N N . ILE A 1 205 ? -60.012 -1.872 -4.872 1.00 35.81 205 ILE A N 1
ATOM 1662 C CA . ILE A 1 205 ? -60.896 -2.299 -5.965 1.00 35.81 205 ILE A CA 1
ATOM 1663 C C . ILE A 1 205 ? -60.778 -3.825 -6.160 1.00 35.81 205 ILE A C 1
ATOM 1665 O O . ILE A 1 205 ? -59.689 -4.384 -6.271 1.00 35.81 205 ILE A O 1
ATOM 1669 N N . ARG A 1 206 ? -61.934 -4.500 -6.216 1.00 34.72 206 ARG A N 1
ATOM 1670 C CA . ARG A 1 206 ? -62.105 -5.883 -6.699 1.00 34.72 206 ARG A CA 1
ATOM 1671 C C . ARG A 1 206 ? -61.937 -5.939 -8.219 1.00 34.72 206 ARG A C 1
ATOM 1673 O O . ARG A 1 206 ? -62.445 -5.048 -8.882 1.00 34.72 206 ARG A O 1
ATOM 1680 N N . HIS A 1 207 ? -61.381 -7.048 -8.725 1.00 33.09 207 HIS A N 1
ATOM 1681 C CA . HIS A 1 207 ? -61.731 -7.817 -9.948 1.00 33.09 207 HIS A CA 1
ATOM 1682 C C . HIS A 1 207 ? -60.479 -8.609 -10.394 1.00 33.09 207 HIS A C 1
ATOM 1684 O O . HIS A 1 207 ? -59.385 -8.081 -10.316 1.00 33.09 207 HIS A O 1
ATOM 1690 N N . LYS A 1 208 ? -60.489 -9.857 -10.879 1.00 31.42 208 LYS A N 1
ATOM 1691 C CA . LYS A 1 208 ? -61.502 -10.891 -11.136 1.00 31.42 208 LYS A CA 1
ATOM 1692 C C . LYS A 1 208 ? -60.720 -12.183 -11.472 1.00 31.42 208 LYS A C 1
ATOM 1694 O O . LYS A 1 208 ? -59.647 -12.119 -12.057 1.00 31.42 208 LYS A O 1
ATOM 1699 N N . LYS A 1 209 ? -61.285 -13.337 -11.109 1.00 33.97 209 LYS A N 1
ATOM 1700 C CA . LYS A 1 209 ? -60.857 -14.707 -11.459 1.00 33.97 209 LYS A CA 1
ATOM 1701 C C . LYS A 1 209 ? -60.464 -14.876 -12.935 1.00 33.97 209 LYS A C 1
ATOM 1703 O O . LYS A 1 209 ? -61.251 -14.479 -13.791 1.00 33.97 209 LYS A O 1
ATOM 1708 N N . GLN A 1 210 ? -59.421 -15.666 -13.203 1.00 35.03 210 GLN A N 1
ATOM 1709 C CA . GLN A 1 210 ? -59.412 -16.602 -14.332 1.00 35.03 210 GLN A CA 1
ATOM 1710 C C . GLN A 1 210 ? -58.830 -17.959 -13.915 1.00 35.03 210 GLN A C 1
ATOM 1712 O O . GLN A 1 210 ? -57.823 -18.055 -13.224 1.00 35.03 210 GLN A O 1
ATOM 1717 N N . SER A 1 211 ? -59.549 -18.998 -14.325 1.00 32.69 211 SER A N 1
ATOM 1718 C CA . SER A 1 211 ? -59.293 -20.428 -14.158 1.00 32.69 211 SER A CA 1
ATOM 1719 C C . SER A 1 211 ? -59.455 -21.100 -15.524 1.00 32.69 211 SER A C 1
ATOM 1721 O O . SER A 1 211 ? -60.272 -20.598 -16.302 1.00 32.69 211 SER A O 1
ATOM 1723 N N . ARG A 1 212 ? -58.858 -22.298 -15.680 1.00 32.53 212 ARG A N 1
ATOM 1724 C CA . ARG A 1 212 ? -58.935 -23.307 -16.778 1.00 32.53 212 ARG A CA 1
ATOM 1725 C C . ARG A 1 212 ? -57.699 -23.256 -17.700 1.00 32.53 212 ARG A C 1
ATOM 1727 O O . ARG A 1 212 ? -57.347 -22.173 -18.132 1.00 32.53 212 ARG A O 1
ATOM 1734 N N . GLY A 1 213 ? -56.996 -24.341 -18.048 1.00 31.56 213 GLY A N 1
ATOM 1735 C CA . GLY A 1 213 ? -57.144 -25.782 -17.789 1.00 31.56 213 GLY A CA 1
ATOM 1736 C C . GLY A 1 213 ? -56.035 -26.615 -18.495 1.00 31.56 213 GLY A C 1
ATOM 1737 O O . GLY A 1 213 ? -55.404 -26.126 -19.424 1.00 31.56 213 GLY A O 1
ATOM 1738 N N . THR A 1 214 ? -55.797 -27.827 -17.971 1.00 32.56 214 THR A N 1
ATOM 1739 C CA . THR A 1 214 ? -55.325 -29.142 -18.511 1.00 32.56 214 THR A CA 1
ATOM 1740 C C . THR A 1 214 ? -54.796 -29.246 -19.979 1.00 32.56 214 THR A C 1
ATOM 1742 O O . THR A 1 214 ? -55.561 -28.925 -20.878 1.00 32.56 214 THR A O 1
ATOM 1745 N N . THR A 1 215 ? -53.501 -29.553 -20.283 1.00 33.59 215 THR A N 1
ATOM 1746 C CA . THR A 1 215 ? -52.767 -30.869 -20.518 1.00 33.59 215 THR A CA 1
ATOM 1747 C C . THR A 1 215 ? -52.899 -31.450 -21.965 1.00 33.59 215 THR A C 1
ATOM 1749 O O . THR A 1 215 ? -53.927 -31.156 -22.564 1.00 33.59 215 THR A O 1
ATOM 1752 N N . PRO A 1 216 ? -52.058 -32.374 -22.538 1.00 45.88 216 PRO A N 1
ATOM 1753 C CA . PRO A 1 216 ? -50.595 -32.695 -22.528 1.00 45.88 216 PRO A CA 1
ATOM 1754 C C . PRO A 1 216 ? -49.923 -32.843 -23.944 1.00 45.88 216 PRO A C 1
ATOM 1756 O O . PRO A 1 216 ? -50.601 -32.961 -24.957 1.00 45.88 216 PRO A O 1
ATOM 1759 N N . GLY A 1 217 ? -48.591 -33.030 -23.991 1.00 33.25 217 GLY A N 1
ATOM 1760 C CA . GLY A 1 217 ? -47.842 -33.798 -25.024 1.00 33.25 217 GLY A CA 1
ATOM 1761 C C . GLY A 1 217 ? -46.353 -33.885 -24.616 1.00 33.25 217 GLY A C 1
ATOM 1762 O O . GLY A 1 217 ? -45.792 -32.841 -24.309 1.00 33.25 217 GLY A O 1
ATOM 1763 N N . ILE A 1 218 ? -45.650 -35.010 -24.364 1.00 34.38 218 ILE A N 1
ATOM 1764 C CA . ILE A 1 218 ? -45.487 -36.332 -25.029 1.00 34.38 218 ILE A CA 1
ATOM 1765 C C . ILE A 1 218 ? -45.048 -36.117 -26.491 1.00 34.38 218 ILE A C 1
ATOM 1767 O O . ILE A 1 218 ? -45.835 -35.553 -27.236 1.00 34.38 218 ILE A O 1
ATOM 1771 N N . VAL A 1 219 ? -43.860 -36.455 -27.026 1.00 43.84 219 VAL A N 1
ATOM 1772 C CA . VAL A 1 219 ? -42.679 -37.341 -26.775 1.00 43.84 219 VAL A CA 1
ATOM 1773 C C . VAL A 1 219 ? -41.491 -36.734 -27.614 1.00 43.84 219 VAL A C 1
ATOM 1775 O O . VAL A 1 219 ? -41.720 -35.690 -28.224 1.00 43.84 219 VAL A O 1
ATOM 1778 N N . PRO A 1 220 ? -40.300 -37.350 -27.857 1.00 45.84 220 PRO A N 1
ATOM 1779 C CA . PRO A 1 220 ? -39.527 -38.376 -27.147 1.00 45.84 220 PRO A CA 1
ATOM 1780 C C . PRO A 1 220 ? -38.025 -38.039 -26.963 1.00 45.84 220 PRO A C 1
ATOM 1782 O O . PRO A 1 220 ? -37.446 -37.133 -27.557 1.00 45.84 220 PRO A O 1
ATOM 1785 N N . LYS A 1 221 ? -37.399 -38.877 -26.136 1.00 35.66 221 LYS A N 1
ATOM 1786 C CA . LYS A 1 221 ? -35.968 -39.035 -25.863 1.00 35.66 221 LYS A CA 1
ATOM 1787 C C . LYS A 1 221 ? -35.362 -39.936 -26.954 1.00 35.66 221 LYS A C 1
ATOM 1789 O O . LYS A 1 221 ? -35.906 -41.009 -27.198 1.00 35.66 221 LYS A O 1
ATOM 1794 N N . LEU A 1 222 ? -34.278 -39.514 -27.606 1.00 37.06 222 LEU A N 1
ATOM 1795 C CA . LEU A 1 222 ? -33.481 -40.370 -28.494 1.00 37.06 222 LEU A CA 1
ATOM 1796 C C . LEU A 1 222 ? -32.273 -40.891 -27.713 1.00 37.06 222 LEU A C 1
ATOM 1798 O O . LEU A 1 222 ? -31.441 -40.111 -27.252 1.00 37.06 222 LEU A O 1
ATOM 1802 N N . GLU A 1 223 ? -32.257 -42.208 -27.524 1.00 36.44 223 GLU A N 1
ATOM 1803 C CA . GLU A 1 223 ? -31.162 -42.984 -26.952 1.00 36.44 223 GLU A CA 1
ATOM 1804 C C . GLU A 1 223 ? -29.986 -43.159 -27.919 1.00 36.44 223 GLU A C 1
ATOM 1806 O O . GLU A 1 223 ? -30.118 -43.149 -29.144 1.00 36.44 223 GLU A O 1
ATOM 1811 N N . GLU A 1 224 ? -28.844 -43.366 -27.271 1.00 42.94 224 GLU A N 1
ATOM 1812 C CA . GLU A 1 224 ? -27.588 -43.952 -27.716 1.00 42.94 224 GLU A CA 1
ATOM 1813 C C . GLU A 1 224 ? -27.705 -45.021 -28.813 1.00 42.94 224 GLU A C 1
ATOM 1815 O O . GLU A 1 224 ? -28.494 -45.962 -28.724 1.00 42.94 224 GLU A O 1
ATOM 1820 N N . LYS A 1 225 ? -26.777 -44.973 -29.776 1.00 40.72 225 LYS A N 1
ATOM 1821 C CA . LYS A 1 225 ? -26.282 -46.181 -30.440 1.00 40.72 225 LYS A CA 1
ATOM 1822 C C . LYS A 1 225 ? -24.761 -46.173 -30.539 1.00 40.72 225 LYS A C 1
ATOM 1824 O O . LYS A 1 225 ? -24.148 -45.368 -31.230 1.00 40.72 225 LYS A O 1
ATOM 1829 N N . SER A 1 226 ? -24.214 -47.133 -29.806 1.00 43.50 226 SER A N 1
ATOM 1830 C CA . SER A 1 226 ? -22.930 -47.802 -29.967 1.00 43.50 226 SER A CA 1
ATOM 1831 C C . SER A 1 226 ? -22.610 -48.134 -31.432 1.00 43.50 226 SER A C 1
ATOM 1833 O O . SER A 1 226 ? -23.473 -48.644 -32.147 1.00 43.50 226 SER A O 1
ATOM 1835 N N . MET A 1 227 ? -21.356 -47.933 -31.844 1.00 42.56 227 MET A N 1
ATOM 1836 C CA . MET A 1 227 ? -20.764 -48.631 -32.987 1.00 42.56 227 MET A CA 1
ATOM 1837 C C . MET A 1 227 ? -19.366 -49.121 -32.603 1.00 42.56 227 MET A C 1
ATOM 1839 O O . MET A 1 227 ? -18.444 -48.345 -32.358 1.00 42.56 227 MET A O 1
ATOM 1843 N N . LYS A 1 228 ? -19.287 -50.448 -32.479 1.00 45.31 228 LYS A N 1
ATOM 1844 C CA . LYS A 1 228 ? -18.089 -51.287 -32.518 1.00 45.31 228 LYS A CA 1
ATOM 1845 C C . LYS A 1 228 ? -17.753 -51.621 -33.980 1.00 45.31 228 LYS A C 1
ATOM 1847 O O . LYS A 1 228 ? -18.613 -51.489 -34.843 1.00 45.31 228 LYS A O 1
ATOM 1852 N N . GLU A 1 229 ? -16.557 -52.200 -34.128 1.00 45.28 229 GLU A N 1
ATOM 1853 C CA . GLU A 1 229 ? -15.938 -52.851 -35.301 1.00 45.28 229 GLU A CA 1
ATOM 1854 C C . GLU A 1 229 ? -15.130 -51.880 -36.177 1.00 45.28 229 GLU A C 1
ATOM 1856 O O . GLU A 1 229 ? -15.597 -50.801 -36.507 1.00 45.28 229 GLU A O 1
ATOM 1861 N N . GLY A 1 230 ? -13.867 -52.131 -36.527 1.00 43.16 230 GLY A N 1
ATOM 1862 C CA . GLY A 1 230 ? -13.096 -53.375 -36.564 1.00 43.16 230 GLY A CA 1
ATOM 1863 C C . GLY A 1 230 ? -12.504 -53.504 -37.970 1.00 43.16 230 GLY A C 1
ATOM 1864 O O . GLY A 1 230 ? -13.268 -53.597 -38.926 1.00 43.16 230 GLY A O 1
ATOM 1865 N N . GLY A 1 231 ? -11.173 -53.467 -38.092 1.00 35.06 231 GLY A N 1
ATOM 1866 C CA . GLY A 1 231 ? -10.441 -53.524 -39.364 1.00 35.06 231 GLY A CA 1
ATOM 1867 C C . GLY A 1 231 ? -9.105 -52.811 -39.281 1.00 35.06 231 GLY A C 1
ATOM 1868 O O . GLY A 1 231 ? -9.129 -51.563 -39.289 1.00 35.06 231 GLY A O 1
#

Sequence (231 aa):
KLTLNLTVIVQATQRQRLCPEVWVAIPRPPRSMRSRQWQHKLHLLRRLELGLLLVDLDRPEQPAEALLLPQFLDRSAVLRRNQRRYQQMKHEFFGRHGDRNRGGSARGPRMTRYREQCLLVGALLQPLRTASAAQLREEGAPPQTWRILYDNHSGWFNRLGKGLYALTAEGLQALETHQELVQLLCAANKPDELPQNTENETKGIRHKKQSRGTTPGIVPKLEEKSMKEGG

Foldseek 3Di:
DQDDDPVQVVVQLVCVVPDVAGEDEHEADPDDCPPPVVVVSVVVCVVSLHWYWHAHPPDPVCGIDTPGGSDDDPPVVVCVVCVVVVVVVVCLVVLDDDPPPPPPPPDDDDDHSLNLLLLLLLLLQVVVQKDALVVSVVQQRDPCSLVSQVVVPVVQWDDPDPRIIGGDPSVVVSCVVCVVSNVVSSVVRGDDPPPDDD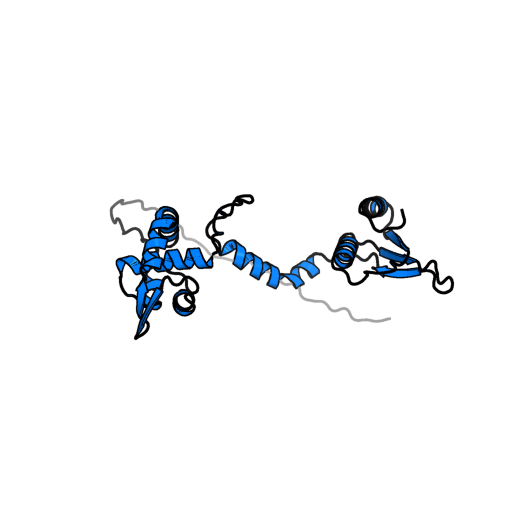DDDDDDDDDDDDDDDDYDDDDDDDDDDDDDDDD

Radius of gyration: 33.95 Å; chains: 1; bounding box: 97×75×76 Å